Protein 9NWX (pdb70)

Sequence (264 aa):
KWVIDPSELTFVQEIGSGQFGLVHLGYWLNKDKVAIKTIREGAMSEEDFIEEAEVMMKLSHPKLVQLYGVCLEQAPICLVFEFMEHGCCLSDYLRTQRGLFAAETLLGMCLDVCEGMAYLEEEACVIHRDLAARRNCLVGENQVIKVSSDFGMTRFVLDDQYTSSTGTTKFPVVKWASPEVFSFSRYSSKSDVWSSFGVLMWEVFSSEGKIIPYENRSNSEVVEDISTTGFFRLYKPRLASTHVYQIMNHCWRERPEDRPAFSRLLRQLAEIAES

Structure (mmCIF, N/CA/C/O backbone):
data_9NWX
#
_entry.id   9NWX
#
_cell.length_a   40.23
_cell.length_b   68.67
_cell.length_c   49.51
_cell.angle_alpha   90
_cell.angle_beta   106.94
_cell.angle_gamma   90
#
_symmetry.space_group_name_H-M   'P 1 21 1'
#
loop_
_entity.id
_entity.type
_entity.pdbx_description
1 polymer 'Tyrosine-protein kinase ITK/TSK'
2 non-polymer (2S)-N-methyl-N-{6-methyl-2-[(4aS,5aR)-5a-methyl-1,4,4a,5,5a,6-hexahydrocyclopropa[f]indazol-3-yl]-1H-1,3-benzimidazol-5-yl}-2-(morpholin-4-yl)propanamide
3 water water
#
loop_
_atom_site.group_PDB
_atom_site.id
_atom_site.type_symbol
_atom_site.label_atom_id
_atom_site.label_alt_id
_atom_site.label_comp_id
_atom_site.label_asym_id
_atom_site.label_entity_id
_atom_site.label_seq_id
_atom_site.pdbx_PDB_ins_code
_atom_site.Cartn_x
_atom_site.Cartn_y
_atom_site.Cartn_z
_atom_site.occupancy
_atom_site.B_iso_or_equiv
_atom_site.auth_seq_id
_atom_site.auth_comp_id
_atom_site.auth_asym_id
_atom_site.auth_atom_id
_atom_site.pdbx_PDB_model_num
ATOM 1 N N . LYS A 1 4 ? -16.807 11.096 22.807 1 39.75 355 LYS A N 1
ATOM 2 C CA . LYS A 1 4 ? -16.185 12.248 22.152 1 36.88 355 LYS A CA 1
ATOM 3 C C . LYS A 1 4 ? -14.689 11.97 21.852 1 35.4 355 LYS A C 1
ATOM 4 O O . LYS A 1 4 ? -14.168 10.889 22.153 1 37.97 355 LYS A O 1
ATOM 10 N N . TRP A 1 5 ? -14.036 12.9 21.183 1 30.59 356 TRP A N 1
ATOM 11 C CA . TRP A 1 5 ? -12.633 12.802 20.822 1 27.49 356 TRP A CA 1
ATOM 12 C C . TRP A 1 5 ? -11.767 13.904 21.47 1 25.22 356 TRP A C 1
ATOM 13 O O . TRP A 1 5 ? -10.554 13.829 21.369 1 23.9 356 TRP A O 1
ATOM 24 N N . VAL A 1 6 ? -12.379 14.945 22.078 1 22.26 357 VAL A N 1
ATOM 25 C CA . VAL A 1 6 ? -11.636 15.985 22.763 1 20.43 357 VAL A CA 1
ATOM 26 C C . VAL A 1 6 ? -11.449 15.536 24.214 1 19.55 357 VAL A C 1
ATOM 27 O O . VAL A 1 6 ? -12.435 15.181 24.902 1 20.41 357 VAL A O 1
ATOM 31 N N . ILE A 1 7 ? -10.203 15.54 24.681 1 17.45 358 ILE A N 1
ATOM 32 C CA . ILE A 1 7 ? -9.871 15.167 26.056 1 16.87 358 ILE A CA 1
ATOM 33 C C . ILE A 1 7 ? -9.519 16.439 26.809 1 17.18 358 ILE A C 1
ATOM 34 O O . ILE A 1 7 ? -8.664 17.184 26.332 1 17.02 358 ILE A O 1
ATOM 39 N N . ASP A 1 8 ? -10.213 16.722 27.939 1 17.52 359 ASP A N 1
ATOM 40 C CA . ASP A 1 8 ? -9.881 17.95 28.688 1 19.22 359 ASP A CA 1
ATOM 41 C C . ASP A 1 8 ? -8.547 17.766 29.408 1 19.03 359 ASP A C 1
ATOM 42 O O . ASP A 1 8 ? -8.198 16.642 29.802 1 19.74 359 ASP A O 1
ATOM 47 N N . PRO A 1 9 ? -7.811 18.855 29.676 1 19.21 360 PRO A N 1
ATOM 48 C CA . PRO A 1 9 ? -6.514 18.722 30.368 1 19.8 360 PRO A CA 1
ATOM 49 C C . PRO A 1 9 ? -6.667 18.076 31.74 1 19.76 360 PRO A C 1
ATOM 50 O O . PRO A 1 9 ? -5.788 17.308 32.153 1 21.1 360 PRO A O 1
ATOM 54 N N . SER A 1 10 ? -7.826 18.293 32.404 1 20.56 361 SER A N 1
ATOM 55 C CA . SER A 1 10 ? -8.052 17.713 33.735 1 20.12 361 SER A CA 1
ATOM 56 C C . SER A 1 10 ? -8.242 16.203 33.691 1 19.36 361 SER A C 1
ATOM 57 O O . SER A 1 10 ? -8.205 15.565 34.73 1 19.67 361 SER A O 1
ATOM 60 N N . GLU A 1 11 ? -8.451 15.624 32.504 1 18.33 362 GLU A N 1
ATOM 61 C CA . GLU A 1 11 ? -8.625 14.187 32.372 1 17.92 362 GLU A CA 1
ATOM 62 C C . GLU A 1 11 ? -7.309 13.425 32.167 1 16.82 362 GLU A C 1
ATOM 63 O O . GLU A 1 11 ? -7.375 12.207 31.986 1 16.12 362 GLU A O 1
ATOM 69 N N . LEU A 1 12 ? -6.141 14.109 32.236 1 15.68 363 LEU A N 1
ATOM 70 C CA . LEU A 1 12 ? -4.842 13.447 32.014 1 15.59 363 LEU A CA 1
ATOM 71 C C . LEU A 1 12 ? -3.885 13.719 33.141 1 15.43 363 LEU A C 1
ATOM 72 O O . LEU A 1 12 ? -3.855 14.847 33.643 1 15.95 363 LEU A O 1
ATOM 77 N N . THR A 1 13 ? -2.992 12.763 33.408 1 15.96 364 THR A N 1
ATOM 78 C CA . THR A 1 13 ? -1.867 12.974 34.288 1 16.9 364 THR A CA 1
ATOM 79 C C . THR A 1 13 ? -0.598 12.554 33.551 1 17.06 364 THR A C 1
ATOM 80 O O . THR A 1 13 ? -0.627 11.621 32.734 1 18.57 364 THR A O 1
ATOM 84 N N . PHE A 1 14 ? 0.508 13.174 33.878 1 17.08 365 PHE A N 1
ATOM 85 C CA . PHE A 1 14 ? 1.785 12.862 33.24 1 17.3 365 PHE A CA 1
ATOM 86 C C . PHE A 1 14 ? 2.721 12.245 34.286 1 18.63 365 PHE A C 1
ATOM 87 O O . PHE A 1 14 ? 3.122 12.933 35.248 1 21.37 365 PHE A O 1
ATOM 95 N N . VAL A 1 15 ? 3.051 10.947 34.14 1 17.51 366 VAL A N 1
ATOM 96 C CA . VAL A 1 15 ? 3.842 10.23 35.137 1 18.79 366 VAL A CA 1
ATOM 97 C C . VAL A 1 15 ? 5.322 10.201 34.854 1 20.32 366 VAL A C 1
ATOM 98 O O . VAL A 1 15 ? 6.129 10.496 35.773 1 22.16 366 VAL A O 1
ATOM 102 N N . GLN A 1 16 ? 5.712 9.767 33.651 1 20.02 367 GLN A N 1
ATOM 103 C CA . GLN A 1 16 ? 7.123 9.626 33.357 1 21.96 367 GLN A CA 1
ATOM 104 C C . GLN A 1 16 ? 7.353 9.986 31.909 1 21.46 367 GLN A C 1
ATOM 105 O O . GLN A 1 16 ? 6.534 9.621 31.085 1 19.71 367 GLN A O 1
ATOM 111 N N . GLU A 1 17 ? 8.411 10.727 31.58 1 22.22 368 GLU A N 1
ATOM 112 C CA . GLU A 1 17 ? 8.736 11.009 30.183 1 23.84 368 GLU A CA 1
ATOM 113 C C . GLU A 1 17 ? 9.369 9.724 29.665 1 23.09 368 GLU A C 1
ATOM 114 O O . GLU A 1 17 ? 10.234 9.159 30.325 1 23.8 368 GLU A O 1
ATOM 120 N N . ILE A 1 18 ? 8.897 9.224 28.537 1 22.59 369 ILE A N 1
ATOM 121 C CA . ILE A 1 18 ? 9.434 7.998 27.941 1 23.2 369 ILE A CA 1
ATOM 122 C C . ILE A 1 18 ? 10.069 8.23 26.565 1 25 369 ILE A C 1
ATOM 123 O O . ILE A 1 18 ? 10.817 7.373 26.078 1 27.2 369 ILE A O 1
ATOM 128 N N . GLY A 1 19 ? 9.771 9.364 25.936 1 24.64 370 GLY A N 1
ATOM 129 C CA . GLY A 1 19 ? 10.325 9.666 24.626 1 26.8 370 GLY A CA 1
ATOM 130 C C . GLY A 1 19 ? 10.466 11.142 24.349 1 27.32 370 GLY A C 1
ATOM 131 O O . GLY A 1 19 ? 9.794 11.976 24.963 1 26.81 370 GLY A O 1
ATOM 132 N N . SER A 1 20 ? 11.341 11.468 23.405 1 27.1 371 SER A N 1
ATOM 133 C CA . SER A 1 20 ? 11.55 12.851 23.014 1 30.02 371 SER A CA 1
ATOM 134 C C . SER A 1 20 ? 12.134 12.902 21.596 1 31.18 371 SER A C 1
ATOM 135 O O . SER A 1 20 ? 12.694 11.908 21.116 1 31.07 371 SER A O 1
ATOM 138 N N . GLY A 1 21 ? 12.011 14.064 20.97 1 32.35 372 GLY A N 1
ATOM 139 C CA . GLY A 1 21 ? 12.505 14.338 19.624 1 36.33 372 GLY A CA 1
ATOM 140 C C . GLY A 1 21 ? 12.083 15.712 19.142 1 38.34 372 GLY A C 1
ATOM 141 O O . GLY A 1 21 ? 11.581 16.519 19.935 1 41.19 372 GLY A O 1
ATOM 142 N N . GLN A 1 22 ? 12.236 15.994 17.828 1 39.93 373 GLN A N 1
ATOM 143 C CA . GLN A 1 22 ? 11.834 17.299 17.278 1 39.58 373 GLN A CA 1
ATOM 144 C C . GLN A 1 22 ? 10.312 17.504 17.247 1 38.69 373 GLN A C 1
ATOM 145 O O . GLN A 1 22 ? 9.848 18.631 17.096 1 40.07 373 GLN A O 1
ATOM 151 N N . PHE A 1 23 ? 9.536 16.428 17.35 1 36.69 374 PHE A N 1
ATOM 152 C CA . PHE A 1 23 ? 8.082 16.523 17.375 1 34.42 374 PHE A CA 1
ATOM 153 C C . PHE A 1 23 ? 7.559 17.124 18.693 1 33.18 374 PHE A C 1
ATOM 154 O O . PHE A 1 23 ? 6.447 17.65 18.69 1 33.19 374 PHE A O 1
ATOM 162 N N . GLY A 1 24 ? 8.331 16.959 19.787 1 31.45 375 GLY A N 1
ATOM 163 C CA . GLY A 1 24 ? 7.99 17.259 21.182 1 28.4 375 GLY A CA 1
ATOM 164 C C . GLY A 1 24 ? 8.331 16.125 22.17 1 26.33 375 GLY A C 1
ATOM 165 O O . GLY A 1 24 ? 9.43 15.562 22.111 1 27.24 375 GLY A O 1
ATOM 166 N N . LEU A 1 25 ? 7.395 15.744 23.096 1 22.76 376 LEU A N 1
ATOM 167 C CA . LEU A 1 25 ? 7.698 14.722 24.115 1 20.15 376 LEU A CA 1
ATOM 168 C C . LEU A 1 25 ? 6.658 13.62 24.191 1 18.43 376 LEU A C 1
ATOM 169 O O . LEU A 1 25 ? 5.537 13.803 23.73 1 18.29 376 LEU A O 1
ATOM 174 N N . VAL A 1 26 ? 7.007 12.487 24.772 1 15.8 377 VAL A N 1
ATOM 175 C CA . VAL A 1 26 ? 6.034 11.419 25.01 1 15.05 377 VAL A CA 1
ATOM 176 C C . VAL A 1 26 ? 6.117 11.052 26.487 1 14.43 377 VAL A C 1
ATOM 177 O O . VAL A 1 26 ? 7.213 10.86 27.016 1 14.61 377 VAL A O 1
ATOM 181 N N . HIS A 1 27 ? 4.961 10.967 27.168 1 13.49 378 HIS A N 1
ATOM 182 C CA . HIS A 1 27 ? 4.913 10.571 28.564 1 13.75 378 HIS A CA 1
ATOM 183 C C . HIS A 1 27 ? 4.018 9.39 28.769 1 12.91 378 HIS A C 1
ATOM 184 O O . HIS A 1 27 ? 3.058 9.201 28.033 1 13.15 378 HIS A O 1
ATOM 191 N N . LEU A 1 28 ? 4.328 8.56 29.753 1 13.04 379 LEU A N 1
ATOM 192 C CA . LEU A 1 28 ? 3.399 7.543 30.203 1 12.67 379 LEU A CA 1
ATOM 193 C C . LEU A 1 28 ? 2.51 8.348 31.173 1 13.74 379 LEU A C 1
ATOM 194 O O . LEU A 1 28 ? 3.038 9.124 31.987 1 13.89 379 LEU A O 1
ATOM 199 N N . GLY A 1 29 ? 1.219 8.173 31.088 1 12.78 380 GLY A N 1
ATOM 200 C CA . GLY A 1 29 ? 0.301 8.817 32.015 1 13.36 380 GLY A CA 1
ATOM 201 C C . GLY A 1 29 ? -0.95 8.01 32.206 1 13.27 380 GLY A C 1
ATOM 202 O O . GLY A 1 29 ? -1.036 6.885 31.705 1 12.74 380 GLY A O 1
ATOM 203 N N . TYR A 1 30 ? -1.97 8.62 32.886 1 13.27 381 TYR A N 1
ATOM 204 C CA . TYR A 1 30 ? -3.29 8.015 33.003 1 13.87 381 TYR A CA 1
ATOM 205 C C . TYR A 1 30 ? -4.328 8.931 32.385 1 13.9 381 TYR A C 1
ATOM 206 O O . TYR A 1 30 ? -4.149 10.155 32.36 1 13.58 381 TYR A O 1
ATOM 215 N N . TRP A 1 31 ? -5.412 8.322 31.892 1 14.27 382 TRP A N 1
ATOM 216 C CA . TRP A 1 31 ? -6.511 9.054 31.317 1 14.43 382 TRP A CA 1
ATOM 217 C C . TRP A 1 31 ? -7.759 8.721 32.159 1 14.72 382 TRP A C 1
ATOM 218 O O . TRP A 1 31 ? -8.105 7.564 32.366 1 16.05 382 TRP A O 1
ATOM 229 N N . LEU A 1 32 ? -8.418 9.733 32.659 1 14.87 383 LEU A N 1
ATOM 230 C CA . LEU A 1 32 ? -9.565 9.573 33.565 1 15.8 383 LEU A CA 1
ATOM 231 C C . LEU A 1 32 ? -10.605 8.548 33.104 1 16.63 383 LEU A C 1
ATOM 232 O O . LEU A 1 32 ? -11.078 8.622 31.979 1 17.27 383 LEU A O 1
ATOM 237 N N . ASN A 1 33 ? -10.955 7.626 34.006 1 17.93 384 ASN A N 1
ATOM 238 C CA . ASN A 1 33 ? -11.922 6.538 33.854 1 21.32 384 ASN A CA 1
ATOM 239 C C . ASN A 1 33 ? -11.602 5.612 32.715 1 22.21 384 ASN A C 1
ATOM 240 O O . ASN A 1 33 ? -12.515 4.948 32.218 1 24.37 384 ASN A O 1
ATOM 245 N N . LYS A 1 34 ? -10.329 5.594 32.248 1 25.2 385 LYS A N 1
ATOM 246 C CA . LYS A 1 34 ? -9.944 4.892 31.022 1 26.96 385 LYS A CA 1
ATOM 247 C C . LYS A 1 34 ? -8.474 4.431 30.983 1 28.52 385 LYS A C 1
ATOM 248 O O . LYS A 1 34 ? -7.89 4.374 29.908 1 35.9 385 LYS A O 1
ATOM 254 N N . ASP A 1 35 ? -7.851 4.226 32.124 1 30.01 386 ASP A N 1
ATOM 255 C CA . ASP A 1 35 ? -6.531 3.589 32.311 1 27.87 386 ASP A CA 1
ATOM 256 C C . ASP A 1 35 ? -5.241 4.277 31.666 1 24.92 386 ASP A C 1
ATOM 257 O O . ASP A 1 35 ? -5.207 5.471 31.364 1 22.73 386 ASP A O 1
ATOM 262 N N . LYS A 1 36 ? -4.137 3.524 31.62 1 20.95 387 LYS A N 1
ATOM 263 C CA . LYS A 1 36 ? -2.813 3.946 31.158 1 18.6 387 LYS A CA 1
ATOM 264 C C . LYS A 1 36 ? -2.753 4.385 29.707 1 16.18 387 LYS A C 1
ATOM 265 O O . LYS A 1 36 ? -3.291 3.716 28.848 1 15.53 387 LYS A O 1
ATOM 271 N N . VAL A 1 37 ? -1.992 5.421 29.427 1 13.62 388 VAL A N 1
ATOM 272 C CA . VAL A 1 37 ? -1.891 5.947 28.058 1 13.16 388 VAL A CA 1
ATOM 273 C C . VAL A 1 37 ? -0.492 6.452 27.8 1 12.13 388 VAL A C 1
ATOM 274 O O . VAL A 1 37 ? 0.272 6.728 28.747 1 12.04 388 VAL A O 1
ATOM 278 N N . ALA A 1 38 ? -0.132 6.616 26.515 1 12.04 389 ALA A N 1
ATOM 279 C CA . ALA A 1 38 ? 1.062 7.372 26.117 1 12.16 389 ALA A CA 1
ATOM 280 C C . ALA A 1 38 ? 0.52 8.725 25.604 1 12.21 389 ALA A C 1
ATOM 281 O O . ALA A 1 38 ? -0.4 8.759 24.8 1 12.87 389 ALA A O 1
ATOM 283 N N . ILE A 1 39 ? 1.076 9.825 26.094 1 11.79 390 ILE A N 1
ATOM 284 C CA . ILE A 1 39 ? 0.609 11.157 25.704 1 11.97 390 ILE A CA 1
ATOM 285 C C . ILE A 1 39 ? 1.731 11.83 24.935 1 12.11 390 ILE A C 1
ATOM 286 O O . ILE A 1 39 ? 2.817 11.981 25.474 1 12.37 390 ILE A O 1
ATOM 291 N N . LYS A 1 40 ? 1.464 12.248 23.71 1 12.92 391 LYS A N 1
ATOM 292 C CA . LYS A 1 40 ? 2.509 12.876 22.894 1 13.47 391 LYS A CA 1
ATOM 293 C C . LYS A 1 40 ? 2.223 14.371 22.866 1 13.53 391 LYS A C 1
ATOM 294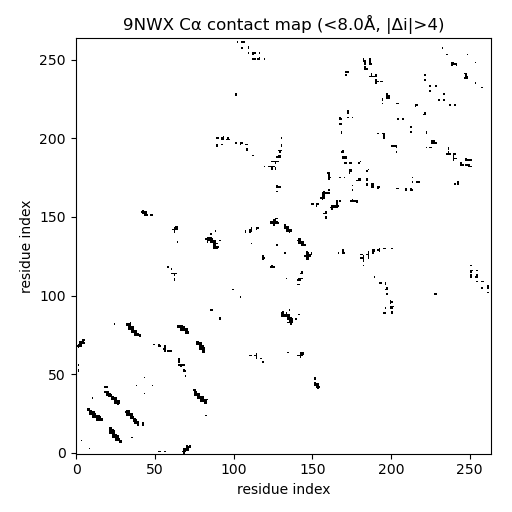 O O . LYS A 1 40 ? 1.178 14.772 22.38 1 13.98 391 LYS A O 1
ATOM 300 N N . THR A 1 41 ? 3.092 15.185 23.444 1 13.76 392 THR A N 1
ATOM 301 C CA . THR A 1 41 ? 2.93 16.648 23.42 1 14.66 392 THR A CA 1
ATOM 302 C C . THR A 1 41 ? 3.626 17.19 22.208 1 15.63 392 THR A C 1
ATOM 303 O O . THR A 1 41 ? 4.786 16.857 22.004 1 15.96 392 THR A O 1
ATOM 307 N N . ILE A 1 42 ? 2.894 17.962 21.36 1 17.47 393 ILE A N 1
ATOM 308 C CA . ILE A 1 42 ? 3.392 18.413 20.074 1 18.5 393 ILE A CA 1
ATOM 309 C C . ILE A 1 42 ? 3.961 19.814 20.17 1 18.1 393 ILE A C 1
ATOM 310 O O . ILE A 1 42 ? 3.267 20.698 20.61 1 17.63 393 ILE A O 1
ATOM 315 N N . ARG A 1 43 ? 5.18 20.008 19.755 1 18.77 394 ARG A N 1
ATOM 316 C CA . ARG A 1 43 ? 5.846 21.302 19.779 1 21 394 ARG A CA 1
ATOM 317 C C . ARG A 1 43 ? 5.2 22.251 18.777 1 21.32 394 ARG A C 1
ATOM 318 O O . ARG A 1 43 ? 4.903 21.824 17.677 1 18.68 394 ARG A O 1
ATOM 326 N N . GLU A 1 44 ? 5.058 23.55 19.129 1 24.24 395 GLU A N 1
ATOM 327 C CA . GLU A 1 44 ? 4.553 24.606 18.264 1 25.49 395 GLU A CA 1
ATOM 328 C C . GLU A 1 44 ? 5.319 24.63 16.962 1 24.71 395 GLU A C 1
ATOM 329 O O . GLU A 1 44 ? 6.555 24.557 16.97 1 26.19 395 GLU A O 1
ATOM 335 N N . GLY A 1 45 ? 4.596 24.638 15.858 1 23.53 396 GLY A N 1
ATOM 336 C CA . GLY A 1 45 ? 5.245 24.716 14.551 1 22.59 396 GLY A CA 1
ATOM 337 C C . GLY A 1 45 ? 5.635 23.394 13.94 1 21.36 396 GLY A C 1
ATOM 338 O O . GLY A 1 45 ? 6.036 23.362 12.764 1 21.9 396 GLY A O 1
ATOM 339 N N . ALA A 1 46 ? 5.503 22.28 14.699 1 19.09 397 ALA A N 1
ATOM 340 C CA . ALA A 1 46 ? 5.879 20.981 14.133 1 18.67 397 ALA A CA 1
ATOM 341 C C . ALA A 1 46 ? 4.823 20.432 13.185 1 18.7 397 ALA A C 1
ATOM 342 O O . ALA A 1 46 ? 5.177 19.757 12.219 1 17.86 397 ALA A O 1
ATOM 344 N N . MET A 1 47 ? 3.538 20.702 13.495 1 18.18 398 MET A N 1
ATOM 345 C CA . MET A 1 47 ? 2.411 20.085 12.819 1 18.63 398 MET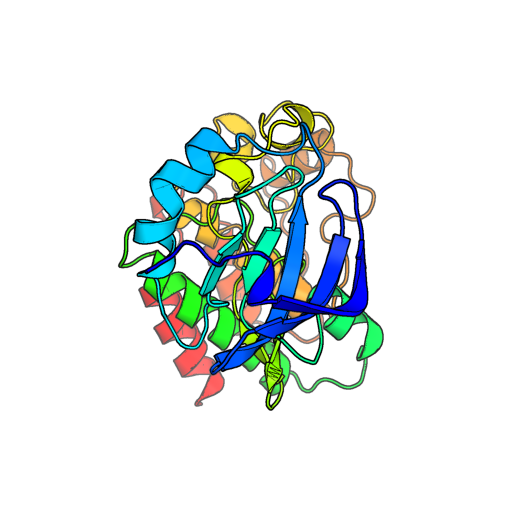 A CA 1
ATOM 346 C C . MET A 1 47 ? 1.357 21.086 12.386 1 17.14 398 MET A C 1
ATOM 347 O O . MET A 1 47 ? 1.185 22.106 13.035 1 15.4 398 MET A O 1
ATOM 352 N N . SER A 1 48 ? 0.636 20.784 11.299 1 15.9 399 SER A N 1
ATOM 353 C CA . SER A 1 48 ? -0.513 21.599 10.905 1 16.42 399 SER A CA 1
ATOM 354 C C . SER A 1 48 ? -1.64 21.131 11.849 1 15.82 399 SER A C 1
ATOM 355 O O . SER A 1 48 ? -2.331 20.129 11.594 1 15.63 399 SER A O 1
ATOM 358 N N . GLU A 1 49 ? -1.784 21.812 12.963 1 16.18 400 GLU A N 1
ATOM 359 C CA . GLU A 1 49 ? -2.739 21.369 14.003 1 16.52 400 GLU A CA 1
ATOM 360 C C . GLU A 1 49 ? -4.168 21.442 13.565 1 16.26 400 GLU A C 1
ATOM 361 O O . GLU A 1 49 ? -4.909 20.492 13.825 1 16.07 400 GLU A O 1
ATOM 367 N N . GLU A 1 50 ? -4.579 22.516 12.856 1 16.19 401 GLU A N 1
ATOM 368 C CA . GLU A 1 50 ? -5.978 22.549 12.412 1 16.7 401 GLU A CA 1
ATOM 369 C C . GLU A 1 50 ? -6.319 21.412 11.453 1 15.74 401 GLU A C 1
ATOM 370 O O . GLU A 1 50 ? -7.412 20.866 11.546 1 15.64 401 GLU A O 1
ATOM 376 N N . ASP A 1 51 ? -5.383 21.034 10.551 1 14.8 402 ASP A N 1
ATOM 377 C CA . ASP A 1 51 ? -5.645 19.92 9.638 1 15.28 402 ASP A CA 1
ATOM 378 C C . ASP A 1 51 ? -5.778 18.634 10.429 1 14.87 402 ASP A C 1
ATOM 379 O O . ASP A 1 51 ? -6.633 17.826 10.139 1 15.66 402 ASP A O 1
ATOM 384 N N . PHE A 1 52 ? -4.921 18.44 11.407 1 14.73 403 PHE A N 1
ATOM 385 C CA . PHE A 1 52 ? -4.972 17.212 12.202 1 15.12 403 PHE A CA 1
ATOM 386 C C . PHE A 1 52 ? -6.296 17.169 12.996 1 15.16 403 PHE A C 1
ATOM 387 O O . PHE A 1 52 ? -6.972 16.132 13.017 1 15.67 403 PHE A O 1
ATOM 395 N N . ILE A 1 53 ? -6.635 18.263 13.685 1 15.29 404 ILE A N 1
ATOM 396 C CA . ILE A 1 53 ? -7.856 18.274 14.518 1 16.24 404 ILE A CA 1
ATOM 397 C C . ILE A 1 53 ? -9.111 18.026 13.676 1 17.76 404 ILE A C 1
ATOM 398 O O . ILE A 1 53 ? -10.047 17.359 14.133 1 19.55 404 ILE A O 1
ATOM 403 N N . GLU A 1 54 ? -9.106 18.506 12.413 1 18.78 405 GLU A N 1
ATOM 404 C CA . GLU A 1 54 ? -10.214 18.305 11.475 1 20.19 405 GLU A CA 1
ATOM 405 C C . GLU A 1 54 ? -10.431 16.819 11.151 1 20.42 405 GLU A C 1
ATOM 406 O O . GLU A 1 54 ? -11.56 16.391 10.882 1 22.39 405 GLU A O 1
ATOM 412 N N . GLU A 1 55 ? -9.357 16.039 11.142 1 19.71 406 GLU A N 1
ATOM 413 C CA . GLU A 1 55 ? -9.422 14.627 10.808 1 20.41 406 GLU A CA 1
ATOM 414 C C . GLU A 1 55 ? -9.354 13.682 11.985 1 19.95 406 GLU A C 1
ATOM 415 O O . GLU A 1 55 ? -9.478 12.479 11.771 1 20.74 406 GLU A O 1
ATOM 421 N N . ALA A 1 56 ? -9.073 14.183 13.183 1 19.34 407 ALA A N 1
ATOM 422 C CA . ALA A 1 56 ? -8.876 13.297 14.338 1 19.23 407 ALA A CA 1
ATOM 423 C C . ALA A 1 56 ? -10.029 12.341 14.612 1 20.26 407 ALA A C 1
ATOM 424 O O . ALA A 1 56 ? -9.778 11.167 14.845 1 19.23 407 ALA A O 1
ATOM 426 N N . GLU A 1 57 ? -11.276 12.82 14.56 1 21.62 408 GLU A N 1
ATOM 427 C CA . GLU A 1 57 ? -12.418 11.959 14.874 1 23.19 408 GLU A CA 1
ATOM 428 C C . GLU A 1 57 ? -12.549 10.826 13.881 1 23.75 408 GLU A C 1
ATOM 429 O O . GLU A 1 57 ? -12.801 9.672 14.277 1 24.03 408 GLU A O 1
ATOM 435 N N . VAL A 1 58 ? -12.355 11.135 12.593 1 23.68 409 VAL A N 1
ATOM 436 C CA . VAL A 1 58 ? -12.439 10.079 11.59 1 24.9 409 VAL A CA 1
ATOM 437 C C . VAL A 1 58 ? -11.24 9.111 11.752 1 24.71 409 VAL A C 1
ATOM 438 O O . VAL A 1 58 ? -11.416 7.889 11.711 1 25.05 409 VAL A O 1
ATOM 442 N N . MET A 1 59 ? -10.046 9.649 12.055 1 24.19 410 MET A N 1
ATOM 443 C CA . MET A 1 59 ? -8.844 8.835 12.279 1 24.35 410 MET A CA 1
ATOM 444 C C . MET A 1 59 ? -9.049 7.83 13.443 1 23.49 410 MET A C 1
ATOM 445 O O . MET A 1 59 ? -8.645 6.675 13.335 1 23.86 410 MET A O 1
ATOM 450 N N . MET A 1 60 ? -9.672 8.27 14.551 1 21.55 411 MET A N 1
ATOM 451 C CA . MET A 1 60 ? -9.934 7.431 15.729 1 21.69 411 MET A CA 1
ATOM 452 C C . MET A 1 60 ? -10.854 6.276 15.458 1 20.98 411 MET A C 1
ATOM 453 O O . MET A 1 60 ? -10.761 5.256 16.161 1 20.88 411 MET A O 1
ATOM 458 N N . LYS A 1 61 ? -11.693 6.384 14.416 1 20.86 412 LYS A N 1
ATOM 459 C CA . LYS A 1 61 ? -12.555 5.254 14.064 1 22.68 412 LYS A CA 1
ATOM 460 C C . LYS A 1 61 ? -11.777 4.144 13.349 1 23.96 412 LYS A C 1
ATOM 461 O O . LYS A 1 61 ? -12.323 3.058 13.171 1 23.93 412 LYS A O 1
ATOM 467 N N . LEU A 1 62 ? -10.501 4.387 12.942 1 24.17 413 LEU A N 1
ATOM 468 C CA . LEU A 1 62 ? -9.651 3.336 12.378 1 25.23 413 LEU A CA 1
ATOM 469 C C . LEU A 1 62 ? -9.192 2.637 13.611 1 25.85 413 LEU A C 1
ATOM 470 O O . LEU A 1 62 ? -8.49 3.226 14.458 1 28.48 413 LEU A O 1
ATOM 475 N N . SER A 1 63 ? -9.754 1.471 13.816 1 23.84 414 SER A N 1
ATOM 476 C CA . SER A 1 63 ? -9.495 0.726 15.007 1 23.12 414 SER A CA 1
ATOM 477 C C . SER A 1 63 ? -9.271 -0.713 14.62 1 21.71 414 SER A C 1
ATOM 478 O O . SER A 1 63 ? -10.09 -1.296 13.906 1 22.6 414 SER A O 1
ATOM 481 N N . HIS A 1 64 ? -8.162 -1.277 15.062 1 19.99 415 HIS A N 1
ATOM 482 C CA . HIS A 1 64 ? -7.798 -2.65 14.757 1 18.7 415 HIS A CA 1
ATOM 483 C C . HIS A 1 64 ? -6.813 -3.147 15.808 1 18.31 415 HIS A C 1
ATOM 484 O O . HIS A 1 64 ? -6.003 -2.35 16.319 1 18.57 415 HIS A O 1
ATOM 491 N N . PRO A 1 65 ? -6.793 -4.453 16.168 1 18.14 416 PRO A N 1
ATOM 492 C CA . PRO A 1 65 ? -5.839 -4.901 17.196 1 17.65 416 PRO A CA 1
ATOM 493 C C . PRO A 1 65 ? -4.375 -4.707 16.842 1 16.36 416 PRO A C 1
ATOM 494 O O . PRO A 1 65 ? -3.52 -4.711 17.753 1 17.45 416 PRO A O 1
ATOM 498 N N . LYS A 1 66 ? -4.046 -4.565 15.547 1 15.19 417 LYS A N 1
ATOM 499 C CA . LYS A 1 66 ? -2.645 -4.383 15.146 1 14.14 417 LYS A CA 1
ATOM 500 C C . LYS A 1 66 ? -2.317 -2.936 14.753 1 13.31 417 LYS A C 1
ATOM 501 O O . LYS A 1 66 ? -1.275 -2.725 14.136 1 12.22 417 LYS A O 1
ATOM 507 N N . LEU A 1 67 ? -3.192 -1.975 15.083 1 12.62 418 LEU A N 1
ATOM 508 C CA . LEU A 1 67 ? -2.94 -0.537 14.877 1 12.89 418 LEU A CA 1
ATOM 509 C C . LEU A 1 67 ? -2.914 0.12 16.28 1 12.75 418 LEU A C 1
ATOM 510 O O . LEU A 1 67 ? -3.831 -0.137 17.103 1 13.4 418 LEU A O 1
ATOM 515 N N . VAL A 1 68 ? -1.966 1.014 16.54 1 12.36 419 VAL A N 1
ATOM 516 C CA . VAL A 1 68 ? -1.979 1.759 17.823 1 12.32 419 VAL A CA 1
ATOM 517 C C . VAL A 1 68 ? -3.203 2.676 17.857 1 12.48 419 VAL A C 1
ATOM 518 O O . VAL A 1 68 ? -3.421 3.423 16.907 1 13.25 419 VAL A O 1
ATOM 522 N N . GLN A 1 69 ? -4.044 2.573 18.902 1 12.35 420 GLN A N 1
ATOM 523 C CA . GLN A 1 69 ? -5.254 3.365 18.956 1 13.03 420 GLN A CA 1
ATOM 524 C C . GLN A 1 69 ? -4.963 4.813 19.365 1 12.7 420 GLN A C 1
ATOM 525 O O . GLN A 1 69 ? -4.281 5.044 20.382 1 12.69 420 GLN A O 1
ATOM 531 N N . LEU A 1 70 ? -5.57 5.767 18.639 1 13.38 421 LEU A N 1
ATOM 532 C CA . LEU A 1 70 ? -5.548 7.173 19.033 1 13.07 421 LEU A CA 1
ATOM 533 C C . LEU A 1 70 ? -6.861 7.316 19.861 1 13.53 421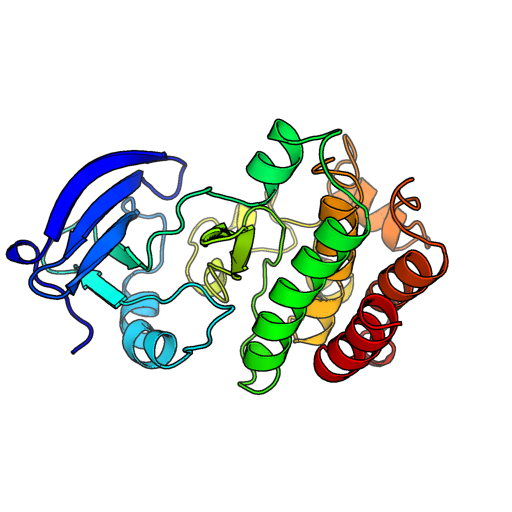 LEU A C 1
ATOM 534 O O . LEU A 1 70 ? -7.931 6.962 19.378 1 13.6 421 LEU A O 1
ATOM 539 N N . TYR A 1 71 ? -6.741 7.732 21.128 1 13.71 422 TYR A N 1
ATOM 540 C CA . TYR A 1 71 ? -7.898 7.872 22.032 1 13.28 422 TYR A CA 1
ATOM 541 C C . TYR A 1 71 ? -8.551 9.253 22.016 1 13.8 422 TYR A C 1
ATOM 542 O O . TYR A 1 71 ? -9.718 9.407 22.449 1 14.82 422 TYR A O 1
ATOM 551 N N . GLY A 1 72 ? -7.767 10.266 21.704 1 13.7 423 GLY A N 1
ATOM 552 C CA . GLY A 1 72 ? -8.301 11.615 21.706 1 13.64 423 GLY A CA 1
ATOM 553 C C . GLY A 1 72 ? -7.243 12.681 21.65 1 13.65 423 GLY A C 1
ATOM 554 O O . GLY A 1 72 ? -6.058 12.384 21.538 1 12.87 423 GLY A O 1
ATOM 555 N N . VAL A 1 73 ? -7.669 13.951 21.687 1 13.61 424 VAL A N 1
ATOM 556 C CA . VAL A 1 73 ? -6.755 15.067 21.512 1 15.01 424 VAL A CA 1
ATOM 557 C C . VAL A 1 73 ? -7.034 16.096 22.588 1 15.36 424 VAL A C 1
ATOM 558 O O . VAL A 1 73 ? -8.189 16.424 22.814 1 15.66 424 VAL A O 1
ATOM 562 N N . CYS A 1 74 ? -5.989 16.572 23.279 1 17 425 CYS A N 1
ATOM 563 C CA . CYS A 1 74 ? -6.158 17.573 24.317 1 19.19 425 CYS A CA 1
ATOM 564 C C . CYS A 1 74 ? -5.748 18.87 23.636 1 21.26 425 CYS A C 1
ATOM 565 O O . CYS A 1 74 ? -4.571 19.046 23.327 1 21.2 425 CYS A O 1
ATOM 568 N N . LEU A 1 75 ? -6.734 19.741 23.33 1 23.38 426 LEU A N 1
ATOM 569 C CA . LEU A 1 75 ? -6.485 20.946 22.535 1 25.68 426 LEU A CA 1
ATOM 570 C C . LEU A 1 75 ? -6.904 22.29 23.196 1 27.32 426 LEU A C 1
ATOM 571 O O . LEU A 1 75 ? -6.88 23.338 22.521 1 28.5 426 LEU A O 1
ATOM 576 N N . GLU A 1 76 ? -7.266 22.271 24.489 1 28.79 427 GLU A N 1
ATOM 577 C CA . GLU A 1 76 ? -7.671 23.496 25.203 1 30.13 427 GLU A CA 1
ATOM 578 C C . GLU A 1 76 ? -6.621 24.616 25.121 1 30.14 427 GLU A C 1
ATOM 579 O O . GLU A 1 76 ? -6.975 25.769 24.863 1 31.95 427 GLU A O 1
ATOM 585 N N . GLN A 1 77 ? -5.366 24.304 25.414 1 30.31 428 GLN A N 1
ATOM 586 C CA . GLN A 1 77 ? -4.29 25.285 25.366 1 30.75 428 GLN A CA 1
ATOM 587 C C . GLN A 1 77 ? -3.07 24.699 24.626 1 30.29 428 GLN A C 1
ATOM 588 O O . GLN A 1 77 ? -2.978 23.488 24.434 1 31.78 428 GLN A O 1
ATOM 590 N N . ALA A 1 78 ? -2.165 25.557 24.187 1 27.82 429 ALA A N 1
ATOM 591 C CA . ALA A 1 78 ? -0.958 25.12 23.507 1 25.94 429 ALA A CA 1
ATOM 592 C C . ALA A 1 78 ? 0.078 24.764 24.567 1 25.43 429 ALA A C 1
ATOM 593 O O . ALA A 1 78 ? 0.158 25.447 25.591 1 27.02 429 ALA A O 1
ATOM 595 N N . PRO A 1 79 ? 0.896 23.719 24.363 1 23.39 430 PRO A N 1
ATOM 596 C CA . PRO A 1 79 ? 0.927 22.811 23.203 1 21.45 430 PRO A CA 1
ATOM 597 C C . PRO A 1 79 ? -0.162 21.746 23.237 1 21.42 430 PRO A C 1
ATOM 598 O O . PRO A 1 79 ? -0.554 21.327 24.336 1 22.31 430 PRO A O 1
ATOM 602 N N . ILE A 1 80 ? -0.649 21.3 22.066 1 20.25 431 ILE A N 1
ATOM 603 C CA . ILE A 1 80 ? -1.684 20.244 22.087 1 18.83 431 ILE A CA 1
ATOM 604 C C . ILE A 1 80 ? -1.052 18.897 22.449 1 17.87 431 ILE A C 1
ATOM 605 O O . ILE A 1 80 ? 0.15 18.709 22.257 1 16.93 431 ILE A O 1
ATOM 610 N N . CYS A 1 81 ? -1.871 17.951 22.909 1 16.96 432 CYS A N 1
ATOM 611 C CA . CYS A 1 81 ? -1.387 16.584 23.191 1 16.94 432 CYS A CA 1
ATOM 612 C C . CYS A 1 81 ? -2.247 15.613 22.429 1 15.98 432 CYS A C 1
ATOM 613 O O . CYS A 1 81 ? -3.44 15.803 22.355 1 16.73 432 CYS A O 1
ATOM 616 N N . LEU A 1 82 ? -1.681 14.503 22.024 1 13.95 433 LEU A N 1
ATOM 617 C CA . LEU A 1 82 ? -2.424 13.421 21.387 1 13.48 433 LEU A CA 1
ATOM 618 C C . LEU A 1 82 ? -2.351 12.254 22.38 1 12.69 433 LEU A C 1
ATOM 619 O O . LEU A 1 82 ? -1.295 12.012 22.987 1 13.05 433 LEU A O 1
ATOM 624 N N . VAL A 1 83 ? -3.468 11.551 22.622 1 11.69 434 VAL A N 1
ATOM 625 C CA . VAL A 1 83 ? -3.471 10.502 23.664 1 12.16 434 VAL A CA 1
ATOM 626 C C . VAL A 1 83 ? -3.652 9.153 22.991 1 12.05 434 VAL A C 1
ATOM 627 O O . VAL A 1 83 ? -4.57 9.006 22.195 1 12.41 434 VAL A O 1
ATOM 631 N N . PHE A 1 84 ? -2.734 8.232 23.218 1 12.67 435 PHE A N 1
ATOM 632 C CA . PHE A 1 84 ? -2.683 6.955 22.535 1 12.44 435 PHE A CA 1
ATOM 633 C C . PHE A 1 84 ? -2.647 5.788 23.5 1 12.79 435 PHE A C 1
ATOM 634 O O . PHE A 1 84 ? -2.223 5.901 24.646 1 12.86 435 PHE A O 1
ATOM 642 N N . GLU A 1 85 ? -2.868 4.628 22.948 1 13.33 436 GLU A N 1
ATOM 643 C CA . GLU A 1 85 ? -2.677 3.348 23.567 1 14.39 436 GLU A CA 1
ATOM 644 C C . GLU A 1 85 ? -1.19 3.227 23.983 1 14.13 436 GLU A C 1
ATOM 645 O O . GLU A 1 85 ? -0.301 3.575 23.194 1 14.58 436 GLU A O 1
ATOM 651 N N . PHE A 1 86 ? -0.936 2.77 25.207 1 14.14 437 PHE A N 1
ATOM 652 C CA . PHE A 1 86 ? 0.41 2.626 25.736 1 14.42 437 PHE A CA 1
ATOM 653 C C . PHE A 1 86 ? 0.941 1.26 25.33 1 14.29 437 PHE A C 1
ATOM 654 O O . PHE A 1 86 ? 0.279 0.252 25.555 1 14.53 437 PHE A O 1
ATOM 662 N N . MET A 1 87 ? 2.131 1.252 24.742 1 14.75 438 MET A N 1
ATOM 663 C CA . MET A 1 87 ? 2.823 0.037 24.263 1 15.33 438 MET A CA 1
ATOM 664 C C . MET A 1 87 ? 4.043 -0.141 25.153 1 15.65 438 MET A C 1
ATOM 665 O O . MET A 1 87 ? 5.011 0.623 25.079 1 15.51 438 MET A O 1
ATOM 670 N N . GLU A 1 88 ? 4.03 -1.204 25.921 1 15.94 439 GLU A N 1
ATOM 671 C CA . GLU A 1 88 ? 4.995 -1.345 26.991 1 17.5 439 GLU A CA 1
ATOM 672 C C . GLU A 1 88 ? 6.449 -1.477 26.545 1 16.72 439 GLU A C 1
ATOM 673 O O . GLU A 1 88 ? 7.334 -1.082 27.31 1 17.46 439 GLU A O 1
ATOM 679 N N . HIS A 1 89 ? 6.725 -2.028 25.345 1 15.72 440 HIS A N 1
ATOM 680 C CA . HIS A 1 89 ? 8.134 -2.24 24.954 1 15.82 440 HIS A CA 1
ATOM 681 C C . HIS A 1 89 ? 8.715 -1.213 23.996 1 15.11 440 HIS A C 1
ATOM 682 O O . HIS A 1 89 ? 9.841 -1.386 23.53 1 15.67 440 HIS A O 1
ATOM 689 N N . GLY A 1 90 ? 7.947 -0.182 23.642 1 14.07 441 GLY A N 1
ATOM 690 C CA . GLY A 1 90 ? 8.498 0.896 22.828 1 14.21 441 GLY A CA 1
ATOM 691 C C . GLY A 1 90 ? 8.614 0.56 21.355 1 13.9 441 GLY A C 1
ATOM 692 O O . GLY A 1 90 ? 7.983 -0.381 20.878 1 14.08 441 GLY A O 1
ATOM 693 N N A CYS A 1 91 ? 9.413 1.352 20.596 0.5 13.64 442 CYS A N 1
ATOM 694 N N B CYS A 1 91 ? 9.491 1.26 20.698 0.5 14.27 442 CYS A N 1
ATOM 695 C CA A CYS A 1 91 ? 9.473 1.178 19.135 0.5 13.53 442 CYS A CA 1
ATOM 696 C CA B CYS A 1 91 ? 9.73 1.263 19.282 0.5 14.9 442 CYS A CA 1
ATOM 697 C C A CYS A 1 91 ? 10.211 -0.075 18.778 0.5 13.39 442 CYS A C 1
ATOM 698 C C B CYS A 1 91 ? 10.328 -0.067 18.788 0.5 14.23 442 CYS A C 1
ATOM 699 O O A CYS A 1 91 ? 11.152 -0.504 19.449 0.5 13.19 442 CYS A O 1
ATOM 700 O O B CYS A 1 91 ? 11.308 -0.539 19.365 0.5 13.95 442 CYS A O 1
ATOM 705 N N . LEU A 1 92 ? 9.758 -0.669 17.72 1 13.45 443 LEU A N 1
ATOM 706 C CA . LEU A 1 92 ? 10.271 -1.97 17.231 1 13.54 443 LEU A CA 1
ATOM 707 C C . LEU A 1 92 ? 11.716 -1.891 16.794 1 14 443 LEU A C 1
ATOM 708 O O . LEU A 1 92 ? 12.473 -2.869 16.969 1 14.68 443 LEU A O 1
ATOM 713 N N . SER A 1 93 ? 12.116 -0.756 16.206 1 14.66 444 SER A N 1
ATOM 714 C CA . SER A 1 93 ? 13.511 -0.563 15.777 1 15.56 444 SER A CA 1
ATOM 715 C C . SER A 1 93 ? 14.472 -0.727 16.967 1 15.55 444 SER A C 1
ATOM 716 O O . SER A 1 93 ? 15.425 -1.523 16.895 1 16.65 444 SER A O 1
ATOM 719 N N . ASP A 1 94 ? 14.191 -0.041 18.072 1 16.8 445 ASP A N 1
ATOM 720 C CA . ASP A 1 94 ? 15.052 -0.166 19.26 1 16.61 445 ASP A CA 1
ATOM 721 C C . ASP A 1 94 ? 14.899 -1.546 19.878 1 15.89 445 ASP A C 1
ATOM 722 O O . ASP A 1 94 ? 15.854 -2.067 20.46 1 15.56 445 ASP A O 1
ATOM 727 N N . TYR A 1 95 ? 13.694 -2.109 19.866 1 15.19 446 TYR A N 1
ATOM 728 C CA . TYR A 1 95 ? 13.45 -3.447 20.453 1 15.49 446 TYR A CA 1
ATOM 729 C C . TYR A 1 95 ? 14.288 -4.531 19.742 1 15.14 446 TYR A C 1
ATOM 730 O O . TYR A 1 95 ? 14.951 -5.37 20.38 1 15.33 446 TYR A O 1
ATOM 739 N N . LEU A 1 96 ? 14.328 -4.452 18.419 1 14.85 447 LEU A N 1
ATOM 740 C CA . LEU A 1 96 ? 15.13 -5.377 17.615 1 15.21 447 LEU A CA 1
ATOM 741 C C . LEU A 1 96 ? 16.595 -5.223 17.967 1 15.47 447 LEU A C 1
ATOM 742 O O . LEU A 1 96 ? 17.285 -6.211 18.17 1 16.3 447 LEU A O 1
ATOM 747 N N . ARG A 1 97 ? 17.09 -3.959 18.017 1 16.4 448 ARG A N 1
ATOM 748 C CA . ARG A 1 97 ? 18.518 -3.745 18.306 1 16.84 448 ARG A CA 1
ATOM 749 C C . ARG A 1 97 ? 18.954 -4.226 19.668 1 18.21 448 ARG A C 1
ATOM 750 O O . ARG A 1 97 ? 20.044 -4.802 19.802 1 20.01 448 ARG A O 1
ATOM 758 N N . THR A 1 98 ? 18.115 -3.969 20.679 1 18.23 449 THR A N 1
ATOM 759 C CA . THR A 1 98 ? 18.499 -4.319 22.04 1 19.53 449 THR A CA 1
ATOM 760 C C . THR A 1 98 ? 18.357 -5.826 22.274 1 19.72 449 THR A C 1
ATOM 761 O O . THR A 1 98 ? 19.096 -6.368 23.105 1 20.61 449 THR A O 1
ATOM 765 N N . GLN A 1 99 ? 17.435 -6.51 21.549 1 19.1 450 GLN A N 1
ATOM 766 C CA . GLN A 1 99 ? 17.26 -7.958 21.782 1 20.28 450 GLN A CA 1
ATOM 767 C C . GLN A 1 99 ? 17.97 -8.816 20.719 1 19.38 450 GLN A C 1
ATOM 768 O O . GLN A 1 99 ? 17.73 -10.025 20.652 1 18.53 450 GLN A O 1
ATOM 774 N N . ARG A 1 100 ? 18.852 -8.203 19.9 1 18.84 451 ARG A N 1
ATOM 775 C CA . ARG A 1 100 ? 19.611 -8.87 18.83 1 18.76 451 ARG A CA 1
ATOM 776 C C . ARG A 1 100 ? 20.332 -10.094 19.36 1 18.59 451 ARG A C 1
ATOM 777 O O . ARG A 1 100 ? 20.966 -10.043 20.436 1 20.85 451 ARG A O 1
ATOM 785 N N . GLY A 1 101 ? 20.23 -11.187 18.63 1 17.76 452 GLY A N 1
ATOM 786 C CA . GLY A 1 101 ? 20.812 -12.466 19.037 1 17.75 452 GLY A CA 1
ATOM 787 C C . GLY A 1 101 ? 19.868 -13.331 19.854 1 17.57 452 GLY A C 1
ATOM 788 O O . GLY A 1 101 ? 20.174 -14.509 20.099 1 17.31 452 GLY A O 1
ATOM 789 N N . LEU A 1 102 ? 18.718 -12.785 20.287 1 17.4 453 LEU A N 1
ATOM 790 C CA . LEU A 1 102 ? 17.747 -13.524 21.131 1 18.67 453 LEU A CA 1
ATOM 791 C C . LEU A 1 102 ? 16.443 -13.883 20.41 1 18.11 453 LEU A C 1
ATOM 792 O O . LEU A 1 102 ? 15.465 -14.32 21.041 1 18.73 453 LEU A O 1
ATOM 797 N N . PHE A 1 103 ? 16.405 -13.668 19.092 1 17.12 454 PHE A N 1
ATOM 798 C CA . PHE A 1 103 ? 15.202 -13.931 18.34 1 17.44 454 PHE A CA 1
ATOM 799 C C . PHE A 1 103 ? 15.29 -15.226 17.582 1 17.64 454 PHE A C 1
ATOM 800 O O . PHE A 1 103 ? 16.263 -15.447 16.895 1 17.3 454 PHE A O 1
ATOM 808 N N . ALA A 1 104 ? 14.221 -15.986 17.612 1 18.84 455 ALA A N 1
ATOM 809 C CA . ALA A 1 104 ? 14.006 -17.11 16.711 1 19.53 455 ALA A CA 1
ATOM 810 C C . ALA A 1 104 ? 13.444 -16.501 15.364 1 19.17 455 ALA A C 1
ATOM 811 O O . ALA A 1 104 ? 12.71 -15.481 15.373 1 17.88 455 ALA A O 1
ATOM 813 N N . ALA A 1 105 ? 13.728 -17.149 14.216 1 19.33 456 ALA A N 1
ATOM 814 C CA . ALA A 1 105 ? 13.197 -16.685 12.94 1 19.02 456 ALA A CA 1
ATOM 815 C C . ALA A 1 105 ? 11.664 -16.687 12.954 1 18.82 456 ALA A C 1
ATOM 816 O O . ALA A 1 105 ? 11.065 -15.74 12.431 1 18.14 456 ALA A O 1
ATOM 818 N N . GLU A 1 106 ? 11.036 -17.628 13.672 1 19.25 457 GLU A N 1
ATOM 819 C CA . GLU A 1 106 ? 9.565 -17.662 13.766 1 19.84 457 GLU A CA 1
ATOM 820 C C . GLU A 1 106 ? 9.021 -16.406 14.475 1 17.63 457 GLU A C 1
ATOM 821 O O . GLU A 1 106 ? 7.949 -15.917 14.123 1 16.62 457 GLU A O 1
ATOM 827 N N . THR A 1 107 ? 9.759 -15.884 15.453 1 15.77 458 THR A N 1
ATOM 828 C CA . THR A 1 107 ? 9.292 -14.669 16.139 1 16.06 458 THR A CA 1
ATOM 829 C C . THR A 1 107 ? 9.358 -13.469 15.178 1 14.62 458 THR A C 1
ATOM 830 O O . THR A 1 107 ? 8.441 -12.629 15.158 1 14.55 458 THR A O 1
ATOM 834 N N . LEU A 1 108 ? 10.434 -13.389 14.399 1 13.93 459 LEU A N 1
ATOM 835 C CA . LEU A 1 108 ? 10.641 -12.284 13.471 1 13.23 459 LEU A CA 1
ATOM 836 C C . LEU A 1 108 ? 9.576 -12.316 12.39 1 12.64 459 LEU A C 1
ATOM 837 O O . LEU A 1 108 ? 8.965 -11.285 12.06 1 13.47 459 LEU A O 1
ATOM 842 N N . LEU A 1 109 ? 9.245 -13.528 11.89 1 13.02 460 LEU A N 1
ATOM 843 C CA . LEU A 1 109 ? 8.182 -13.626 10.901 1 12.66 460 LEU A CA 1
ATOM 844 C C . LEU A 1 109 ? 6.848 -13.229 11.538 1 12.48 460 LEU A C 1
ATOM 845 O O . LEU A 1 109 ? 6.044 -12.572 10.888 1 12.27 460 LEU A O 1
ATOM 850 N N . GLY A 1 110 ? 6.633 -13.596 12.799 1 12.31 461 GLY A N 1
ATOM 851 C CA . GLY A 1 110 ? 5.401 -13.241 13.479 1 12.86 461 GLY A CA 1
ATOM 852 C C . GLY A 1 110 ? 5.264 -11.737 13.639 1 12.73 461 GLY A C 1
ATOM 853 O O . GLY A 1 110 ? 4.157 -11.217 13.581 1 13.03 461 GLY A O 1
ATOM 854 N N . MET A 1 111 ? 6.382 -11.023 13.866 1 13.05 462 MET A N 1
ATOM 855 C CA . MET A 1 111 ? 6.326 -9.551 13.947 1 13.35 462 MET A CA 1
ATOM 856 C C . MET A 1 111 ? 5.902 -9 12.564 1 13.27 462 MET A C 1
ATOM 857 O O . MET A 1 111 ? 5.124 -8.052 12.48 1 13.01 462 MET A O 1
ATOM 862 N N . CYS A 1 112 ? 6.468 -9.564 11.473 1 13.52 463 CYS A N 1
ATOM 863 C CA . CYS A 1 112 ? 6.061 -9.098 10.123 1 13.94 463 CYS A CA 1
ATOM 864 C C . CYS A 1 112 ? 4.575 -9.357 9.874 1 13.85 463 CYS A C 1
ATOM 865 O O . CYS A 1 112 ? 3.899 -8.535 9.257 1 13.89 463 CYS A O 1
ATOM 868 N N . LEU A 1 113 ? 4.058 -10.513 10.352 1 14.18 464 LEU A N 1
ATOM 869 C CA . LEU A 1 113 ? 2.643 -10.809 10.195 1 14.43 464 LEU A CA 1
ATOM 870 C C . LEU A 1 113 ? 1.772 -9.855 10.938 1 14.23 464 LEU A C 1
ATOM 871 O O . LEU A 1 113 ? 0.724 -9.448 10.415 1 14.83 464 LEU A O 1
ATOM 876 N N . ASP A 1 114 ? 2.175 -9.459 12.157 1 13.69 465 ASP A N 1
ATOM 877 C CA . ASP A 1 114 ? 1.336 -8.477 12.898 1 13.35 465 ASP A CA 1
ATOM 878 C C . ASP A 1 114 ? 1.271 -7.152 12.103 1 12.57 465 ASP A C 1
ATOM 879 O O . ASP A 1 114 ? 0.186 -6.572 11.922 1 13.35 465 ASP A O 1
ATOM 884 N N . VAL A 1 115 ? 2.415 -6.714 11.574 1 12.34 466 VAL A N 1
ATOM 885 C CA . VAL A 1 115 ? 2.429 -5.451 10.808 1 11.82 466 VAL A CA 1
ATOM 886 C C . VAL A 1 115 ? 1.573 -5.594 9.533 1 11.79 466 VAL A C 1
ATOM 887 O O . VAL A 1 115 ? 0.825 -4.685 9.137 1 11.59 466 VAL A O 1
ATOM 891 N N . CYS A 1 116 ? 1.713 -6.749 8.873 1 11.7 467 CYS A N 1
ATOM 892 C CA . CYS A 1 116 ? 0.951 -7.007 7.638 1 11.96 467 CYS A CA 1
ATOM 893 C C . CYS A 1 116 ? -0.554 -6.994 7.92 1 11.88 467 CYS A C 1
ATOM 894 O O . CYS A 1 116 ? -1.341 -6.495 7.092 1 11.86 467 CYS A O 1
ATOM 897 N N . GLU A 1 117 ? -0.966 -7.542 9.052 1 12.88 468 GLU A N 1
ATOM 898 C CA . GLU A 1 117 ? -2.38 -7.581 9.399 1 13.08 468 GLU A CA 1
ATOM 899 C C . GLU A 1 117 ? -2.916 -6.166 9.603 1 13.25 468 GLU A C 1
ATOM 900 O O . GLU A 1 117 ? -3.946 -5.816 9.03 1 14.04 468 GLU A O 1
ATOM 906 N N . GLY A 1 118 ? -2.189 -5.338 10.331 1 12.67 469 GLY A N 1
ATOM 907 C CA . GLY A 1 118 ? -2.593 -3.934 10.511 1 12.17 469 GLY A CA 1
ATOM 908 C C . GLY A 1 118 ? -2.607 -3.198 9.179 1 11.79 469 GLY A C 1
ATOM 909 O O . GLY A 1 118 ? -3.541 -2.45 8.882 1 12.64 469 GLY A O 1
ATOM 910 N N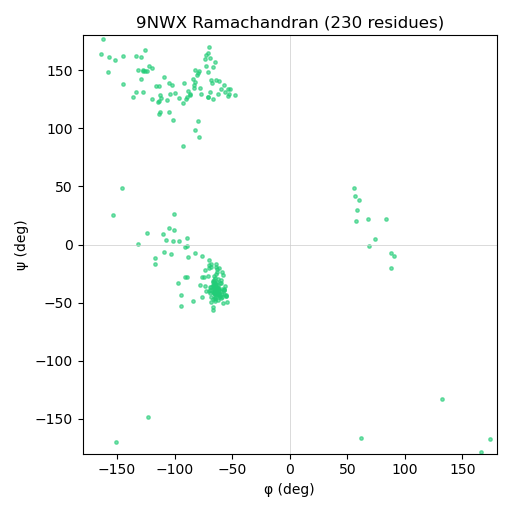 . MET A 1 119 ? -1.569 -3.428 8.318 1 11.28 470 MET A N 1
ATOM 911 C CA . MET A 1 119 ? -1.567 -2.782 7.005 1 11.15 470 MET A CA 1
ATOM 912 C C . MET A 1 119 ? -2.68 -3.269 6.1 1 10.68 470 MET A C 1
ATOM 913 O O . MET A 1 119 ? -3.207 -2.443 5.328 1 11.26 470 MET A O 1
ATOM 918 N N . ALA A 1 120 ? -3.075 -4.572 6.17 1 11.23 471 ALA A N 1
ATOM 919 C CA . ALA A 1 120 ? -4.181 -5.02 5.302 1 11.69 471 ALA A CA 1
ATOM 920 C C . ALA A 1 120 ? -5.489 -4.322 5.732 1 12.53 471 ALA A C 1
ATOM 921 O O . ALA A 1 120 ? -6.331 -4.009 4.881 1 12.49 471 ALA A O 1
ATOM 923 N N . TYR A 1 121 ? -5.643 -4.03 7.023 1 13.39 472 TYR A N 1
ATOM 924 C CA . TYR A 1 121 ? -6.817 -3.283 7.497 1 13.92 472 TYR A CA 1
ATOM 925 C C . TYR A 1 121 ? -6.774 -1.854 6.893 1 13.81 472 TYR A C 1
ATOM 926 O O . TYR A 1 121 ? -7.764 -1.388 6.297 1 14.28 472 TYR A O 1
ATOM 935 N N . LEU A 1 122 ? -5.61 -1.198 6.956 1 13.3 473 LEU A N 1
ATOM 936 C CA . LEU A 1 122 ? -5.516 0.161 6.397 1 13.02 473 LEU A CA 1
ATOM 937 C C . LEU A 1 122 ? -5.742 0.146 4.884 1 13.21 473 LEU A C 1
ATOM 938 O O . LEU A 1 122 ? -6.407 1.038 4.35 1 13.53 473 LEU A O 1
ATOM 943 N N . GLU A 1 123 ? -5.245 -0.861 4.188 1 13.4 474 GLU A N 1
ATOM 944 C CA . GLU A 1 123 ? -5.41 -0.985 2.741 1 14.26 474 GLU A CA 1
ATOM 945 C C . GLU A 1 123 ? -6.89 -1.134 2.427 1 15.37 474 GLU A C 1
ATOM 946 O O . GLU A 1 123 ? -7.38 -0.432 1.551 1 15.28 474 GLU A O 1
ATOM 952 N N A GLU A 1 124 ? -7.613 -1.983 3.186 0.5 16.08 475 GLU A N 1
ATOM 953 N N B GLU A 1 124 ? -7.611 -1.99 3.212 0.5 16.3 475 GLU A N 1
ATOM 954 C CA A GLU A 1 124 ? -9.052 -2.13 2.953 0.5 17.02 475 GLU A CA 1
ATOM 955 C CA B GLU A 1 124 ? -9.066 -2.198 3.087 0.5 17.54 475 GLU A CA 1
ATOM 956 C C A GLU A 1 124 ? -9.785 -0.802 3.253 0.5 17.32 475 GLU A C 1
ATOM 957 C C B GLU A 1 124 ? -9.804 -0.865 3.315 0.5 17.62 475 GLU A C 1
ATOM 958 O O A GLU A 1 124 ? -10.727 -0.444 2.55 0.5 17.7 475 GLU A O 1
ATOM 959 O O B GLU A 1 124 ? -10.824 -0.613 2.686 0.5 18 475 GLU A O 1
ATOM 970 N N . ALA A 1 125 ? -9.323 -0.057 4.263 1 17.54 476 ALA A N 1
ATOM 971 C CA . ALA A 1 125 ? -9.931 1.254 4.59 1 18.66 476 ALA A CA 1
ATOM 972 C C . ALA A 1 125 ? -9.454 2.368 3.608 1 19.14 476 ALA A C 1
ATOM 973 O O . ALA A 1 125 ? -9.876 3.516 3.754 1 19.88 476 ALA A O 1
ATOM 975 N N . CYS A 1 126 ? -8.582 2.044 2.62 1 18.41 477 CYS A N 1
ATOM 976 C CA . CYS A 1 126 ? -7.988 3.007 1.653 1 18.72 477 CYS A CA 1
ATOM 977 C C . CYS A 1 126 ? -7.26 4.112 2.354 1 17.41 477 CYS A C 1
ATOM 978 O O . CYS A 1 126 ? -7.326 5.296 1.946 1 18.45 477 CYS A O 1
ATOM 981 N N . VAL A 1 127 ? -6.523 3.733 3.399 1 15.2 478 VAL A N 1
ATOM 982 C CA . VAL A 1 127 ? -5.752 4.678 4.2 1 14.98 478 VAL A CA 1
ATOM 983 C C . VAL A 1 127 ? -4.309 4.34 3.914 1 14.15 478 VAL A C 1
ATOM 984 O O . VAL A 1 127 ? -3.908 3.184 4.056 1 14.51 478 VAL A O 1
ATOM 988 N N . ILE A 1 128 ? -3.534 5.336 3.497 1 13.17 479 ILE A N 1
ATOM 989 C CA . ILE A 1 128 ? -2.142 5.125 3.151 1 12.52 479 ILE A CA 1
ATOM 990 C C . ILE A 1 128 ? -1.271 5.548 4.313 1 12.16 479 ILE A C 1
ATOM 991 O O . ILE A 1 128 ? -1.424 6.661 4.797 1 12.29 479 ILE A O 1
ATOM 996 N N . HIS A 1 129 ? -0.339 4.689 4.724 1 11.51 480 HIS A N 1
ATOM 997 C CA . HIS A 1 129 ? 0.508 5.035 5.853 1 11.39 480 HIS A CA 1
ATOM 998 C C . HIS A 1 129 ? 1.437 6.218 5.52 1 11.61 480 HIS A C 1
ATOM 999 O O . HIS A 1 129 ? 1.475 7.222 6.28 1 11.62 480 HIS A O 1
ATOM 1006 N N . ARG A 1 130 ? 2.226 6.059 4.448 1 11.3 481 ARG A N 1
ATOM 1007 C CA . ARG A 1 130 ? 3.17 6.99 3.848 1 11.85 481 ARG A CA 1
ATOM 1008 C C . ARG A 1 130 ? 4.568 6.941 4.435 1 12.03 481 ARG A C 1
ATOM 1009 O O . ARG A 1 130 ? 5.503 7.396 3.747 1 12.37 481 ARG A O 1
ATOM 1017 N N . ASP A 1 131 ? 4.745 6.417 5.656 1 11.93 482 ASP A N 1
ATOM 1018 C CA . ASP A 1 131 ? 6.087 6.363 6.233 1 12.72 482 ASP A CA 1
ATOM 1019 C C . ASP A 1 131 ? 6.258 5.127 7.073 1 11.99 482 ASP A C 1
ATOM 1020 O O . ASP A 1 131 ? 6.743 5.182 8.225 1 12.43 482 ASP A O 1
ATOM 1025 N N . LEU A 1 132 ? 5.878 3.997 6.503 1 11.25 483 LEU A N 1
ATOM 1026 C CA . LEU A 1 132 ? 5.991 2.736 7.228 1 11.33 483 LEU A CA 1
ATOM 1027 C C . LEU A 1 132 ? 7.415 2.332 7.375 1 11.72 483 LEU A C 1
ATOM 1028 O O . LEU A 1 132 ? 8.162 2.275 6.394 1 12.37 483 LEU A O 1
ATOM 1033 N N . ALA A 1 133 ? 7.82 2.061 8.638 1 11.63 484 ALA A N 1
ATOM 1034 C CA . ALA A 1 133 ? 9.205 1.675 8.954 1 11.88 484 ALA A CA 1
ATOM 1035 C C . ALA A 1 133 ? 9.194 1.073 10.348 1 11.93 484 ALA A C 1
ATOM 1036 O O . ALA A 1 133 ? 8.259 1.349 11.124 1 12.71 484 ALA A O 1
ATOM 1038 N N . ALA A 1 134 ? 10.242 0.355 10.726 1 12.5 485 ALA A N 1
ATOM 1039 C CA . ALA A 1 134 ? 10.276 -0.246 12.07 1 12.98 485 ALA A CA 1
ATOM 1040 C C . ALA A 1 134 ? 10.201 0.828 13.166 1 13.48 485 ALA A C 1
ATOM 1041 O O . ALA A 1 134 ? 9.597 0.563 14.229 1 13.7 485 ALA A O 1
ATOM 1043 N N A ARG A 1 135 ? 10.745 2.047 12.9 0.5 13.74 486 ARG A N 1
ATOM 1044 N N B ARG A 1 135 ? 10.733 2.058 12.887 0.5 13.01 486 ARG A N 1
ATOM 1045 C CA A ARG A 1 135 ? 10.667 3.114 13.9 0.5 14.44 486 ARG A CA 1
ATOM 1046 C CA B ARG A 1 135 ? 10.669 3.167 13.853 0.5 13.18 486 ARG A CA 1
ATOM 1047 C C A ARG A 1 135 ? 9.234 3.522 14.217 0.5 14.38 486 ARG A C 1
ATOM 1048 C C B ARG A 1 135 ? 9.251 3.685 14.117 0.5 13.67 486 ARG A C 1
ATOM 1049 O O A ARG A 1 135 ? 8.979 4 15.329 0.5 14.33 486 ARG A O 1
ATOM 1050 O O B ARG A 1 135 ? 9.024 4.42 15.09 0.5 13.99 486 ARG A O 1
ATOM 1065 N N . ASN A 1 136 ? 8.294 3.292 13.27 1 13.63 487 ASN A N 1
ATOM 1066 C CA . ASN A 1 136 ? 6.883 3.635 13.414 1 14.94 487 ASN A CA 1
ATOM 1067 C C . ASN A 1 136 ? 6.019 2.471 13.877 1 15.44 487 ASN A C 1
ATOM 1068 O O . ASN A 1 136 ? 4.795 2.56 13.782 1 20.05 487 ASN A O 1
ATOM 1073 N 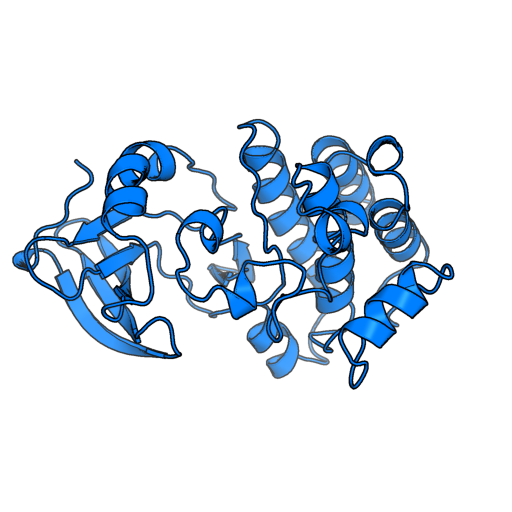N . CYS A 1 137 ? 6.627 1.346 14.276 1 13.81 488 CYS A N 1
ATOM 1074 C CA . CYS A 1 137 ? 5.91 0.2 14.826 1 13.22 488 CYS A CA 1
ATOM 1075 C C . CYS A 1 137 ? 6.246 0.14 16.319 1 13.31 488 CYS A C 1
ATOM 1076 O O . CYS A 1 137 ? 7.354 0.481 16.727 1 14.43 488 CYS A O 1
ATOM 1079 N N . LEU A 1 138 ? 5.275 -0.254 17.113 1 12.39 489 LEU A N 1
ATOM 1080 C CA . LEU A 1 138 ? 5.484 -0.331 18.582 1 13.12 489 LEU A CA 1
ATOM 1081 C C . LEU A 1 138 ? 5.219 -1.736 19.055 1 12.7 489 LEU A C 1
ATOM 1082 O O . LEU A 1 138 ? 4.457 -2.458 18.439 1 12.81 489 LEU A O 1
ATOM 1087 N N . VAL A 1 139 ? 5.851 -2.104 20.16 1 13.05 490 VAL A N 1
ATOM 1088 C CA . VAL A 1 139 ? 5.813 -3.479 20.688 1 13.99 490 VAL A CA 1
ATOM 1089 C C . VAL A 1 139 ? 5.047 -3.452 21.994 1 14.83 490 VAL A C 1
ATOM 1090 O O . VAL A 1 139 ? 5.4 -2.654 22.851 1 14.4 490 VAL A O 1
ATOM 1094 N N . GLY A 1 140 ? 4.06 -4.315 22.146 1 15.91 491 GLY A N 1
ATOM 1095 C CA . GLY A 1 140 ? 3.208 -4.293 23.326 1 18.9 491 GLY A CA 1
ATOM 1096 C C . GLY A 1 140 ? 3.215 -5.608 24.05 1 22.51 491 GLY A C 1
ATOM 1097 O O . GLY A 1 140 ? 4.207 -6.342 24.012 1 20.51 491 GLY A O 1
ATOM 1098 N N . GLU A 1 141 ? 2.066 -5.9 24.676 1 26.58 492 GLU A N 1
ATOM 1099 C CA . GLU A 1 141 ? 1.808 -7.093 25.462 1 28.97 492 GLU A CA 1
ATOM 1100 C C . GLU A 1 141 ? 2.115 -8.354 24.677 1 29.14 492 GLU A C 1
ATOM 1101 O O . GLU A 1 141 ? 1.651 -8.52 23.553 1 27.94 492 GLU A O 1
ATOM 1107 N N . ASN A 1 142 ? 2.928 -9.225 25.266 1 30.9 493 ASN A N 1
ATOM 1108 C CA . ASN A 1 142 ? 3.323 -10.479 24.654 1 30.05 493 ASN A CA 1
ATOM 1109 C C . ASN A 1 142 ? 4.032 -10.272 23.305 1 28.18 493 ASN A C 1
ATOM 1110 O O . ASN A 1 142 ? 3.957 -11.115 22.43 1 27 493 ASN A O 1
ATOM 1115 N N . GLN A 1 143 ? 4.736 -9.122 23.15 1 26.55 494 GLN A N 1
ATOM 1116 C CA . GLN A 1 143 ? 5.533 -8.851 21.966 1 24.6 494 GLN A CA 1
ATOM 1117 C C . GLN A 1 143 ? 4.68 -8.653 20.703 1 21.96 494 GLN A C 1
ATOM 1118 O O . GLN A 1 143 ? 5.206 -8.706 19.597 1 21.07 494 GLN A O 1
ATOM 1124 N N . VAL A 1 144 ? 3.389 -8.305 20.862 1 18.77 495 VAL A N 1
ATOM 1125 C CA . VAL A 1 144 ? 2.554 -7.976 19.706 1 17.69 495 VAL A CA 1
ATOM 1126 C C . VAL A 1 144 ? 3.111 -6.714 19.039 1 15.99 495 VAL A C 1
ATOM 1127 O O . VAL A 1 144 ? 3.523 -5.829 19.752 1 15 495 VAL A O 1
ATOM 1131 N N . ILE A 1 145 ? 3.094 -6.637 17.692 1 13.74 496 ILE A N 1
ATOM 1132 C CA . ILE A 1 145 ? 3.551 -5.402 17.04 1 12.76 496 ILE A CA 1
ATOM 1133 C C . ILE A 1 145 ? 2.321 -4.663 16.543 1 12.38 496 ILE A C 1
ATOM 1134 O O . ILE A 1 145 ? 1.375 -5.255 15.983 1 13.68 496 ILE A O 1
ATOM 1139 N N . LYS A 1 146 ? 2.335 -3.356 16.705 1 12.12 497 LYS A N 1
ATOM 1140 C CA . LYS A 1 146 ? 1.255 -2.527 16.188 1 12.58 497 LYS A CA 1
ATOM 1141 C C . LYS A 1 146 ? 1.838 -1.404 15.386 1 11.95 497 LYS A C 1
ATOM 1142 O O . LYS A 1 146 ? 2.855 -0.831 15.765 1 11.89 497 LYS A O 1
ATOM 1148 N N . VAL A 1 147 ? 1.14 -1.065 14.294 1 11.8 498 VAL A N 1
ATOM 1149 C CA . VAL A 1 147 ? 1.553 0.038 13.407 1 12.6 498 VAL A CA 1
ATOM 1150 C C . VAL A 1 147 ? 1.081 1.361 14.007 1 12.38 498 VAL A C 1
ATOM 1151 O O . VAL A 1 147 ? -0.043 1.47 14.51 1 12.2 498 VAL A O 1
ATOM 1155 N N A SER A 1 148 ? 1.943 2.373 13.965 0.5 13.02 499 SER A N 1
ATOM 1156 N N B SER A 1 148 ? 1.948 2.359 13.951 0.5 13.13 499 SER A N 1
ATOM 1157 C CA A SER A 1 148 ? 1.573 3.687 14.482 0.5 13.6 499 SER A CA 1
ATOM 1158 C CA B SER A 1 148 ? 1.662 3.663 14.524 0.5 13.94 499 SER A CA 1
ATOM 1159 C C A SER A 1 148 ? 1.863 4.765 13.45 0.5 14.18 499 SER A C 1
ATOM 1160 C C B SER A 1 148 ? 1.948 4.775 13.506 0.5 14.39 499 SER A C 1
ATOM 1161 O O A SER A 1 148 ? 2.567 4.53 12.456 0.5 13.86 499 SER A O 1
ATOM 1162 O O B SER A 1 148 ? 2.697 4.559 12.543 0.5 14.01 499 SER A O 1
ATOM 1167 N N . ASP A 1 149 ? 1.35 5.967 13.724 1 15.35 500 ASP A N 1
ATOM 1168 C CA . ASP A 1 149 ? 1.601 7.167 12.927 1 16.24 500 ASP A CA 1
ATOM 1169 C C . ASP A 1 149 ? 1.224 7.11 11.455 1 16.09 500 ASP A C 1
ATOM 1170 O O . ASP A 1 149 ? 1.731 7.894 10.652 1 15.42 500 ASP A O 1
ATOM 1175 N N . PHE A 1 150 ? 0.255 6.281 11.136 1 15.69 501 PHE A N 1
ATOM 1176 C CA . PHE A 1 150 ? -0.264 6.214 9.773 1 14.64 501 PHE A CA 1
ATOM 1177 C C . PHE A 1 150 ? -0.881 7.54 9.363 1 14.64 501 PHE A C 1
ATOM 1178 O O . PHE A 1 150 ? -1.669 8.142 10.114 1 14.46 501 PHE A O 1
ATOM 1186 N N . GLY A 1 151 ? -0.447 7.99 8.204 1 14.04 502 GLY A N 1
ATOM 1187 C CA . GLY A 1 151 ? -0.921 9.212 7.566 1 13.76 502 GLY A CA 1
ATOM 1188 C C . GLY A 1 151 ? -0.423 10.486 8.208 1 13.9 502 GLY A C 1
ATOM 1189 O O . GLY A 1 151 ? -0.76 11.573 7.729 1 14.39 502 GLY A O 1
ATOM 1190 N N . MET A 1 152 ? 0.458 10.385 9.209 1 13.64 503 MET A N 1
ATOM 1191 C CA . MET A 1 152 ? 0.847 11.586 9.924 1 14.01 503 MET A CA 1
ATOM 1192 C C . MET A 1 152 ? 1.76 12.502 9.151 1 13.39 503 MET A C 1
ATOM 1193 O O . MET A 1 152 ? 1.777 13.706 9.471 1 13.46 503 MET A O 1
ATOM 1198 N N . THR A 1 153 ? 2.489 12.01 8.135 1 12.46 504 THR A N 1
ATOM 1199 C CA . THR A 1 153 ? 3.312 12.94 7.35 1 13.11 504 THR A CA 1
ATOM 1200 C C . THR A 1 153 ? 2.458 13.97 6.599 1 13.4 504 THR A C 1
ATOM 1201 O O . THR A 1 153 ? 3.023 14.979 6.157 1 14.48 504 THR A O 1
ATOM 1205 N N . ARG A 1 154 ? 1.135 13.725 6.434 1 12.91 505 ARG A N 1
ATOM 1206 C CA . ARG A 1 154 ? 0.257 14.725 5.809 1 13.9 505 ARG A CA 1
ATOM 1207 C C . ARG A 1 154 ? 0.2 15.991 6.702 1 13.82 505 ARG A C 1
ATOM 1208 O O . ARG A 1 154 ? -0.257 17.023 6.219 1 14.87 505 ARG A O 1
ATOM 1216 N N . PHE A 1 155 ? 0.563 15.905 8.009 1 13.34 506 PHE A N 1
ATOM 1217 C CA . PHE A 1 155 ? 0.472 17.076 8.892 1 14.07 506 PHE A CA 1
ATOM 1218 C C . PHE A 1 155 ? 1.83 17.641 9.296 1 15.01 506 PHE A C 1
ATOM 1219 O O . PHE A 1 155 ? 1.869 18.666 9.996 1 18.6 506 PHE A O 1
ATOM 1227 N N . VAL A 1 156 ? 2.943 16.986 8.954 1 15.26 507 VAL A N 1
ATOM 1228 C CA . VAL A 1 156 ? 4.273 17.454 9.369 1 15.39 507 VAL A CA 1
ATOM 1229 C C . VAL A 1 156 ? 4.603 18.767 8.621 1 16.23 507 VAL A C 1
ATOM 1230 O O . VAL A 1 156 ? 4.456 18.794 7.394 1 15.39 507 VAL A O 1
ATOM 1234 N N . LEU A 1 157 ? 5.06 19.816 9.337 1 15.67 508 LEU A N 1
ATOM 1235 C CA . LEU A 1 157 ? 5.365 21.078 8.651 1 16.23 508 LEU A CA 1
ATOM 1236 C C . LEU A 1 157 ? 6.81 21.236 8.156 1 16.6 508 LEU A C 1
ATOM 1237 O O . LEU A 1 157 ? 7.14 22.25 7.536 1 18.54 508 LEU A O 1
ATOM 1242 N N . ASP A 1 158 ? 7.659 20.265 8.427 1 17.24 509 ASP A N 1
ATOM 1243 C CA . ASP A 1 158 ? 9.047 20.302 7.995 1 17.06 509 ASP A CA 1
ATOM 1244 C C . ASP A 1 158 ? 9.123 19.831 6.542 1 16.82 509 ASP A C 1
ATOM 1245 O O . ASP A 1 158 ? 9.097 18.626 6.251 1 15.86 509 ASP A O 1
ATOM 1250 N N . ASP A 1 159 ? 9.186 20.79 5.613 1 17.06 510 ASP A N 1
ATOM 1251 C CA . ASP A 1 159 ? 9.258 20.441 4.172 1 17.61 510 ASP A CA 1
ATOM 1252 C C . ASP A 1 159 ? 10.441 19.609 3.837 1 17.14 510 ASP A C 1
ATOM 1253 O O . ASP A 1 159 ? 10.424 18.989 2.777 1 17.8 510 ASP A O 1
ATOM 1258 N N . GLN A 1 160 ? 11.515 19.664 4.666 1 16.89 511 GLN A N 1
ATOM 1259 C CA . GLN A 1 160 ? 12.688 18.848 4.327 1 16.9 511 GLN A CA 1
ATOM 1260 C C . GLN A 1 160 ? 12.415 17.359 4.519 1 16.46 511 GLN A C 1
ATOM 1261 O O . GLN A 1 160 ? 13.141 16.543 3.948 1 16.89 511 GLN A O 1
ATOM 1267 N N . TYR A 1 161 ? 11.394 17.018 5.316 1 15.32 512 TYR A N 1
ATOM 1268 C CA . TYR A 1 161 ? 11.034 15.637 5.551 1 15.38 512 TYR A CA 1
ATOM 1269 C C . TYR A 1 161 ? 9.879 15.205 4.614 1 14.9 512 TYR A C 1
ATOM 1270 O O . TYR A 1 161 ? 9.823 14.042 4.186 1 14.46 512 TYR A O 1
ATOM 1279 N N . THR A 1 162 ? 8.965 16.125 4.277 1 15.37 513 THR A N 1
ATOM 1280 C CA . THR A 1 162 ? 7.788 15.735 3.481 1 16.28 513 THR A CA 1
ATOM 1281 C C . THR A 1 162 ? 7.956 15.805 1.982 1 16.83 513 THR A C 1
ATOM 1282 O O . THR A 1 162 ? 7.219 15.113 1.269 1 18.86 513 THR A O 1
ATOM 1286 N N . SER A 1 163 ? 8.826 16.679 1.482 1 17.16 514 SER A N 1
ATOM 1287 C CA . SER A 1 163 ? 9.042 16.787 0.023 1 17.24 514 SER A CA 1
ATOM 1288 C C . SER A 1 163 ? 10.011 15.692 -0.406 1 17.61 514 SER A C 1
ATOM 1289 O O . SER A 1 163 ? 11.026 15.501 0.245 1 15.89 514 SER A O 1
ATOM 1292 N N . SER A 1 164 ? 9.763 15.07 -1.561 1 18.45 515 SER A N 1
ATOM 1293 C CA . SER A 1 164 ? 10.669 14.009 -2.063 1 19.24 515 SER A CA 1
ATOM 1294 C C . SER A 1 164 ? 12.077 14.545 -2.356 1 20.42 515 SER A C 1
ATOM 1295 O O . SER A 1 164 ? 13.036 13.772 -2.383 1 21.29 515 SER A O 1
ATOM 1298 N N . THR A 1 165 ? 12.206 15.861 -2.549 1 21.43 516 THR A N 1
ATOM 1299 C CA . THR A 1 165 ? 13.52 16.465 -2.761 1 22.37 516 THR A CA 1
ATOM 1300 C C . THR A 1 165 ? 14.124 17.03 -1.483 1 22.78 516 THR A C 1
ATOM 1301 O O . THR A 1 165 ? 15.168 17.688 -1.566 1 25.42 516 THR A O 1
ATOM 1305 N N . GLY A 1 166 ? 13.438 16.865 -0.333 1 20.85 517 GLY A N 1
ATOM 1306 C CA . GLY A 1 166 ? 13.879 17.372 0.952 1 20.81 517 GLY A CA 1
ATOM 1307 C C . GLY A 1 166 ? 15.124 16.675 1.426 1 20.9 517 GLY A C 1
ATOM 1308 O O . GLY A 1 166 ? 15.3 15.485 1.185 1 21.23 517 GLY A O 1
ATOM 1309 N N A THR A 1 167 ? 16.003 17.406 2.121 0.5 20.38 518 THR A N 1
ATOM 1310 N N B THR A 1 167 ? 16.006 17.407 2.122 0.5 20.59 518 THR A N 1
ATOM 1311 C CA A THR A 1 167 ? 17.252 16.818 2.597 0.5 20.96 518 THR A CA 1
ATOM 1312 C CA B THR A 1 167 ? 17.258 16.827 2.614 0.5 21.33 518 THR A CA 1
ATOM 1313 C C A THR A 1 167 ? 17.012 15.649 3.547 0.5 20.37 518 THR A C 1
ATOM 1314 C C B THR A 1 167 ? 17.048 15.708 3.627 0.5 20.69 518 THR A C 1
ATOM 1315 O O A THR A 1 167 ? 17.805 14.711 3.544 0.5 20.9 518 THR A O 1
ATOM 1316 O O B THR A 1 167 ? 17.936 14.874 3.775 0.5 21.69 518 THR A O 1
ATOM 1323 N N . LYS A 1 168 ? 15.901 15.697 4.321 1 20.26 519 LYS A N 1
ATOM 1324 C CA . LYS A 1 168 ? 15.55 14.67 5.322 1 19.35 519 LYS A CA 1
ATOM 1325 C C . LYS A 1 168 ? 14.547 13.625 4.826 1 17.93 519 LYS A C 1
ATOM 1326 O O . LYS A 1 168 ? 14.083 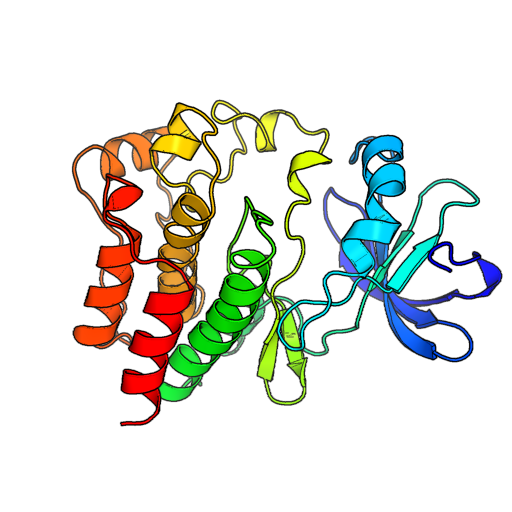12.812 5.628 1 18.72 519 LYS A O 1
ATOM 1332 N N . PHE A 1 169 ? 14.121 13.682 3.571 1 16.14 520 PHE A N 1
ATOM 1333 C CA . PHE A 1 169 ? 13.081 12.742 3.095 1 15.89 520 PHE A CA 1
ATOM 1334 C C . PHE A 1 169 ? 13.459 11.271 3.359 1 15.25 520 PHE A C 1
ATOM 1335 O O . PHE A 1 169 ? 14.596 10.931 3.093 1 15.32 520 PHE A O 1
ATOM 1343 N N . PRO A 1 170 ? 12.538 10.439 3.893 1 14.94 521 PRO A N 1
ATOM 1344 C CA . PRO A 1 170 ? 12.85 9.043 4.231 1 15.23 521 PRO A CA 1
ATOM 1345 C C . PRO A 1 170 ? 12.895 8.149 2.982 1 14.37 521 PRO A C 1
ATOM 1346 O O . PRO A 1 170 ? 12.134 7.164 2.844 1 14.94 521 PRO A O 1
ATOM 1350 N N A VAL A 1 171 ? 13.852 8.438 2.1 0.5 13.9 522 VAL A N 1
ATOM 1351 N N B VAL A 1 171 ? 13.863 8.443 2.096 0.5 13.99 522 VAL A N 1
ATOM 1352 C CA A VAL A 1 171 ? 14 7.728 0.844 0.5 13.78 522 VAL A CA 1
ATOM 1353 C CA B VAL A 1 171 ? 14.053 7.742 0.833 0.5 13.93 522 VAL A CA 1
ATOM 1354 C C A VAL A 1 171 ? 14.288 6.255 1.04 0.5 13.65 522 VAL A C 1
ATOM 1355 C C B VAL A 1 171 ? 14.291 6.26 1.044 0.5 13.71 522 VAL A C 1
ATOM 1356 O O A VAL A 1 171 ? 13.927 5.485 0.173 0.5 13.84 522 VAL A O 1
ATOM 1357 O O B VAL A 1 171 ? 13.874 5.488 0.203 0.5 13.86 522 VAL A O 1
ATOM 1364 N N . LYS A 1 172 ? 14.917 5.85 2.159 1 13.8 523 LYS A N 1
ATOM 1365 C CA . LYS A 1 172 ? 15.226 4.398 2.358 1 13.77 523 LYS A CA 1
ATOM 1366 C C . LYS A 1 172 ? 14.017 3.496 2.371 1 13.03 523 LYS A C 1
ATOM 1367 O O . LYS A 1 172 ? 14.159 2.306 2.119 1 12.23 523 LYS A O 1
ATOM 1373 N N . TRP A 1 173 ? 12.835 4.036 2.719 1 12.48 524 TRP A N 1
ATOM 1374 C CA . TRP A 1 173 ? 11.61 3.23 2.726 1 12.21 524 TRP A CA 1
ATOM 1375 C C . TRP A 1 173 ? 10.672 3.56 1.579 1 12.63 524 TRP A C 1
ATOM 1376 O O . TRP A 1 173 ? 9.57 2.985 1.491 1 13.84 524 TRP A O 1
ATOM 1387 N N . ALA A 1 174 ? 11.105 4.473 0.679 1 11.98 525 ALA A N 1
ATOM 1388 C CA . ALA A 1 174 ? 10.227 4.912 -0.374 1 11.58 525 ALA A CA 1
ATOM 1389 C C . ALA A 1 174 ? 10.336 4.108 -1.648 1 11.76 525 ALA A C 1
ATOM 1390 O O . ALA A 1 174 ? 11.428 3.904 -2.166 1 12.18 525 ALA A O 1
ATOM 1392 N N . SER A 1 175 ? 9.186 3.829 -2.275 1 11.22 526 SER A N 1
ATOM 1393 C CA . SER A 1 175 ? 9.173 3.176 -3.583 1 11.52 526 SER A CA 1
ATOM 1394 C C . SER A 1 175 ? 9.65 4.243 -4.602 1 11.53 526 SER A C 1
ATOM 1395 O O . SER A 1 175 ? 9.585 5.468 -4.305 1 10.9 526 SER A O 1
ATOM 1398 N N . PRO A 1 176 ? 10.069 3.828 -5.841 1 11.79 527 PRO A N 1
ATOM 1399 C CA . PRO A 1 176 ? 10.54 4.804 -6.819 1 11.75 527 PRO A CA 1
ATOM 1400 C C . PRO A 1 176 ? 9.491 5.87 -7.104 1 11.53 527 PRO A C 1
ATOM 1401 O O . PRO A 1 176 ? 9.867 7.026 -7.353 1 12.25 527 PRO A O 1
ATOM 1405 N N . GLU A 1 177 ? 8.207 5.475 -7.248 1 11.25 528 GLU A N 1
ATOM 1406 C CA . GLU A 1 177 ? 7.181 6.477 -7.595 1 11.34 528 GLU A CA 1
ATOM 1407 C C . GLU A 1 177 ? 6.947 7.47 -6.448 1 11.37 528 GLU A C 1
ATOM 1408 O O . GLU A 1 177 ? 6.48 8.562 -6.693 1 11.55 528 GLU A O 1
ATOM 1414 N N . VAL A 1 178 ? 7.332 7.127 -5.221 1 11.22 529 VAL A N 1
ATOM 1415 C CA . VAL A 1 178 ? 7.245 8.044 -4.098 1 11.21 529 VAL A CA 1
ATOM 1416 C C . VAL A 1 178 ? 8.484 8.92 -4.094 1 11.5 529 VAL A C 1
ATOM 1417 O O . VAL A 1 178 ? 8.333 10.166 -4.013 1 11.98 529 VAL A O 1
ATOM 1421 N N . PHE A 1 179 ? 9.687 8.325 -4.213 1 11.46 530 PHE A N 1
ATOM 1422 C CA . PHE A 1 179 ? 10.886 9.202 -4.196 1 11.83 530 PHE A CA 1
ATOM 1423 C C . PHE A 1 179 ? 10.956 10.079 -5.461 1 11.71 530 PHE A C 1
ATOM 1424 O O . PHE A 1 179 ? 11.6 11.138 -5.434 1 12.4 530 PHE A O 1
ATOM 1432 N N . SER A 1 180 ? 10.204 9.724 -6.524 1 11.64 531 SER A N 1
ATOM 1433 C CA . SER A 1 180 ? 10.237 10.509 -7.726 1 12.39 531 SER A CA 1
ATOM 1434 C C . SER A 1 180 ? 9.125 11.546 -7.788 1 12.27 531 SER A C 1
ATOM 1435 O O . SER A 1 180 ? 9.35 12.716 -8.184 1 13.58 531 SER A O 1
ATOM 1438 N N . PHE A 1 181 ? 7.903 11.122 -7.407 1 12.36 532 PHE A N 1
ATOM 1439 C CA . PHE A 1 181 ? 6.732 11.929 -7.63 1 12.56 532 PHE A CA 1
ATOM 1440 C C . PHE A 1 181 ? 5.825 12.09 -6.439 1 12.92 532 PHE A C 1
ATOM 1441 O O . PHE A 1 181 ? 4.764 12.674 -6.61 1 13.54 532 PHE A O 1
ATOM 1449 N N . SER A 1 182 ? 6.146 11.502 -5.277 1 12.89 533 SER A N 1
ATOM 1450 C CA . SER A 1 182 ? 5.23 11.523 -4.135 1 13.09 533 SER A CA 1
ATOM 1451 C C . SER A 1 182 ? 3.917 10.84 -4.522 1 13.08 533 SER A C 1
ATOM 1452 O O . SER A 1 182 ? 2.854 11.272 -4.081 1 14.01 533 SER A O 1
ATOM 1455 N N . ARG A 1 183 ? 3.997 9.754 -5.299 1 13.32 534 ARG A N 1
ATOM 1456 C CA . ARG A 1 183 ? 2.798 9.081 -5.759 1 14.13 534 ARG A CA 1
ATOM 1457 C C . ARG A 1 183 ? 2.517 8 -4.734 1 13.67 534 ARG A C 1
ATOM 1458 O O . ARG A 1 183 ? 2.837 6.829 -4.949 1 14.05 534 ARG A O 1
ATOM 1466 N N . TYR A 1 184 ? 1.831 8.374 -3.649 1 12.78 535 TYR A N 1
ATOM 1467 C CA . TYR A 1 184 ? 1.549 7.412 -2.572 1 12.19 535 TYR A CA 1
ATOM 1468 C C . TYR A 1 184 ? 0.376 6.514 -2.881 1 12.07 535 TYR A C 1
ATOM 1469 O O . TYR A 1 184 ? -0.599 6.955 -3.46 1 13.37 535 TYR A O 1
ATOM 1478 N N . SER A 1 185 ? 0.44 5.25 -2.426 1 11.78 536 SER A N 1
ATOM 1479 C CA . SER A 1 185 ? -0.673 4.325 -2.592 1 11.82 536 SER A CA 1
ATOM 1480 C C . SER A 1 185 ? -0.471 3.178 -1.602 1 11.42 536 SER A C 1
ATOM 1481 O O . SER A 1 185 ? 0.605 3.074 -0.998 1 10.95 536 SER A O 1
ATOM 1484 N N . SER A 1 186 ? -1.429 2.23 -1.529 1 11.7 537 SER A N 1
ATOM 1485 C CA . SER A 1 186 ? -1.136 1.06 -0.695 1 11.81 537 SER A CA 1
ATOM 1486 C C . SER A 1 186 ? 0.073 0.273 -1.294 1 11 537 SER A C 1
ATOM 1487 O O . SER A 1 186 ? 0.8 -0.371 -0.535 1 10.58 537 SER A O 1
ATOM 1490 N N . LYS A 1 187 ? 0.324 0.374 -2.61 1 10.94 538 LYS A N 1
ATOM 1491 C CA . LYS A 1 187 ? 1.461 -0.358 -3.205 1 10.87 538 LYS A CA 1
ATOM 1492 C C . LYS A 1 187 ? 2.786 0.3 -2.842 1 11.1 538 LYS A C 1
ATOM 1493 O O . LYS A 1 187 ? 3.808 -0.411 -2.787 1 10.94 538 LYS A O 1
ATOM 1499 N N . SER A 1 188 ? 2.786 1.639 -2.589 1 10.34 539 SER A N 1
ATOM 1500 C CA . SER A 1 188 ? 4.034 2.269 -2.119 1 9.8 539 SER A CA 1
ATOM 1501 C C . SER A 1 188 ? 4.245 1.855 -0.659 1 9.06 539 SER A C 1
ATOM 1502 O O . SER A 1 188 ? 5.374 1.599 -0.23 1 9.57 539 SER A O 1
ATOM 1505 N N . ASP A 1 189 ? 3.15 1.714 0.131 1 8.97 540 ASP A N 1
ATOM 1506 C CA . ASP A 1 189 ? 3.302 1.162 1.482 1 8.7 540 ASP A CA 1
ATOM 1507 C C . ASP A 1 189 ? 3.837 -0.296 1.427 1 8.44 540 ASP A C 1
ATOM 1508 O O . ASP A 1 189 ? 4.6 -0.713 2.32 1 9.2 540 ASP A O 1
ATOM 1513 N N . VAL A 1 190 ? 3.421 -1.081 0.419 1 8.8 541 VAL A N 1
ATOM 1514 C CA . VAL A 1 190 ? 3.977 -2.445 0.292 1 8.45 541 VAL A CA 1
ATOM 1515 C C . VAL A 1 190 ? 5.478 -2.427 0.119 1 8.47 541 VAL A C 1
ATOM 1516 O O . VAL A 1 190 ? 6.189 -3.201 0.773 1 7.97 541 VAL A O 1
ATOM 1520 N N . TRP A 1 191 ? 5.997 -1.451 -0.678 1 8.97 542 TRP A N 1
ATOM 1521 C CA . TRP A 1 191 ? 7.478 -1.38 -0.821 1 8.82 542 TRP A CA 1
ATOM 1522 C C . TRP A 1 191 ? 8.093 -1.099 0.54 1 8.73 542 TRP A C 1
ATOM 1523 O O . TRP A 1 191 ? 9.069 -1.743 0.966 1 8.96 542 TRP A O 1
ATOM 1534 N N A SER A 1 192 ? 7.497 -0.123 1.275 0.5 9.02 543 SER A N 1
ATOM 1535 N N B SER A 1 192 ? 7.503 -0.131 1.271 0.5 9.02 543 SER A N 1
ATOM 1536 C CA A SER A 1 192 ? 8.009 0.205 2.609 0.5 9.21 543 SER A CA 1
ATOM 1537 C CA B SER A 1 192 ? 8.025 0.207 2.597 0.5 9.19 543 SER A CA 1
ATOM 1538 C C A SER A 1 192 ? 7.96 -1.027 3.529 0.5 9.2 543 SER A C 1
ATOM 1539 C C B SER A 1 192 ? 7.95 -1.016 3.543 0.5 9.2 543 SER A C 1
ATOM 1540 O O A SER A 1 192 ? 8.864 -1.251 4.323 0.5 9.54 543 SER A O 1
ATOM 1541 O O B SER A 1 192 ? 8.825 -1.213 4.381 0.5 9.52 543 SER A O 1
ATOM 1546 N N . PHE A 1 193 ? 6.91 -1.842 3.394 1 9.18 544 PHE A N 1
ATOM 1547 C CA . PHE A 1 193 ? 6.766 -3.061 4.206 1 9.88 544 PHE A CA 1
ATOM 1548 C C . PHE A 1 193 ? 7.876 -4.03 3.853 1 9.67 544 PHE A C 1
ATOM 1549 O O . PHE A 1 193 ? 8.445 -4.604 4.797 1 9.7 544 PHE A O 1
ATOM 1557 N N . GLY A 1 194 ? 8.324 -4.128 2.564 1 9.73 545 GLY A N 1
ATOM 1558 C CA . GLY A 1 194 ? 9.466 -5.009 2.269 1 9.7 545 GLY A CA 1
ATOM 1559 C C . GLY A 1 194 ? 10.714 -4.545 3.028 1 9.68 545 GLY A C 1
ATOM 1560 O O . GLY A 1 194 ? 11.485 -5.364 3.55 1 10.1 545 GLY A O 1
ATOM 1561 N N . VAL A 1 195 ? 10.934 -3.21 3.07 1 9.49 546 VAL A N 1
ATOM 1562 C CA . VAL A 1 195 ? 12.092 -2.681 3.819 1 9.88 546 VAL A CA 1
ATOM 1563 C C . VAL A 1 195 ? 11.933 -2.931 5.308 1 9.81 546 VAL A C 1
ATOM 1564 O O . VAL A 1 195 ? 12.876 -3.388 5.98 1 10.19 546 VAL A O 1
ATOM 1568 N N . LEU A 1 196 ? 10.716 -2.748 5.85 1 10.23 547 LEU A N 1
ATOM 1569 C CA . LEU A 1 196 ? 10.458 -3.061 7.277 1 10.51 547 LEU A CA 1
ATOM 1570 C C . LEU A 1 196 ? 10.764 -4.551 7.526 1 10.34 547 LEU A C 1
ATOM 1571 O O . LEU A 1 196 ? 11.444 -4.892 8.501 1 10.56 547 LEU A O 1
ATOM 1576 N N . MET A 1 197 ? 10.313 -5.465 6.633 1 10.91 548 MET A N 1
ATOM 1577 C CA . MET A 1 197 ? 10.651 -6.895 6.79 1 11.57 548 MET A CA 1
ATOM 1578 C C . MET A 1 197 ? 12.177 -7.094 6.836 1 11.47 548 MET A C 1
ATOM 1579 O O . MET A 1 197 ? 12.683 -7.904 7.632 1 11.3 548 MET A O 1
ATOM 1584 N N . TRP A 1 198 ? 12.892 -6.357 6.019 1 11.21 549 TRP A N 1
ATOM 1585 C CA . TRP A 1 198 ? 14.364 -6.433 6.025 1 11.6 549 TRP A CA 1
ATOM 1586 C C . TRP A 1 198 ? 14.94 -5.924 7.38 1 11.23 549 TRP A C 1
ATOM 1587 O O . TRP A 1 198 ? 15.845 -6.537 7.97 1 12.08 549 TRP A O 1
ATOM 1598 N N . GLU A 1 199 ? 14.336 -4.857 7.942 1 11.07 550 GLU A N 1
ATOM 1599 C CA . GLU A 1 199 ? 14.773 -4.346 9.237 1 11.15 550 GLU A CA 1
ATOM 1600 C C . GLU A 1 199 ? 14.527 -5.417 10.302 1 10.73 550 GLU A C 1
ATOM 1601 O O . GLU A 1 199 ? 15.367 -5.625 11.157 1 11.14 550 GLU A O 1
ATOM 1607 N N . VAL A 1 200 ? 13.387 -6.093 10.255 1 10.6 551 VAL A N 1
ATOM 1608 C CA . VAL A 1 200 ? 13.052 -7.107 11.251 1 11.51 551 VAL A CA 1
ATOM 1609 C C . VAL A 1 200 ? 13.996 -8.273 11.135 1 11.25 551 VAL A C 1
ATOM 1610 O O . VAL A 1 200 ? 14.622 -8.649 12.119 1 11.3 551 VAL A O 1
ATOM 1614 N N . PHE A 1 201 ? 14.133 -8.87 9.931 1 11.84 552 PHE A N 1
ATOM 1615 C CA . PHE A 1 201 ? 14.997 -10.042 9.793 1 12.05 552 PHE A CA 1
ATOM 1616 C C . PHE A 1 201 ? 16.488 -9.736 10.005 1 12.45 552 PHE A C 1
ATOM 1617 O O . PHE A 1 201 ? 17.271 -10.676 10.291 1 13.43 552 PHE A O 1
ATOM 1625 N N A SER A 1 202 ? 16.897 -8.479 9.859 0.5 12.39 553 SER A N 1
ATOM 1626 N N B SER A 1 202 ? 16.885 -8.476 9.858 0.5 12.49 553 SER A N 1
ATOM 1627 C CA A SER A 1 202 ? 18.281 -8.112 10.152 0.5 12.75 553 SER A CA 1
ATOM 1628 C CA B SER A 1 202 ? 18.25 -8.047 10.129 0.5 12.91 553 SER A CA 1
ATOM 1629 C C A SER A 1 202 ? 18.466 -7.745 11.639 0.5 13.1 553 SER A C 1
ATOM 1630 C C B SER A 1 202 ? 18.429 -7.632 11.6 0.5 13.27 553 SER A C 1
ATOM 1631 O O A SER A 1 202 ? 19.566 -7.385 12.045 0.5 13.77 553 SER A O 1
ATOM 1632 O O B SER A 1 202 ? 19.458 -7.053 11.948 0.5 13.71 553 SER A O 1
ATOM 1637 N N . GLU A 1 203 ? 17.394 -7.819 12.463 1 13.39 554 GLU A N 1
ATOM 1638 C CA . GLU A 1 203 ? 17.454 -7.472 13.851 1 14.11 554 GLU A CA 1
ATOM 1639 C C . GLU A 1 203 ? 17.851 -6 14.044 1 14.15 554 GLU A C 1
ATOM 1640 O O . GLU A 1 203 ? 18.698 -5.691 14.9 1 14.92 554 GLU A O 1
ATOM 1646 N N . GLY A 1 204 ? 17.21 -5.131 13.27 1 13.68 555 GLY A N 1
ATOM 1647 C CA . GLY A 1 204 ? 17.301 -3.695 13.436 1 15.06 555 GLY A CA 1
ATOM 1648 C C . GLY A 1 204 ? 18.48 -3.019 12.795 1 15.98 555 GLY A C 1
ATOM 1649 O O . GLY A 1 204 ? 18.8 -1.884 13.19 1 17.05 555 GLY A O 1
ATOM 1650 N N . LYS A 1 205 ? 19.1 -3.646 11.778 1 16.94 556 LYS A N 1
ATOM 1651 C CA . LYS A 1 205 ? 20.148 -2.927 11.027 1 18.45 556 LYS A CA 1
ATOM 1652 C C . LYS A 1 205 ? 19.489 -1.777 10.232 1 18.34 556 LYS A C 1
ATOM 1653 O O . LYS A 1 205 ? 18.299 -1.823 9.936 1 17.79 556 LYS A O 1
ATOM 1659 N N A ILE A 1 206 ? 20.263 -0.727 9.914 0.5 18.75 557 ILE A N 1
ATOM 1660 N N B ILE A 1 206 ? 20.301 -0.792 9.853 0.5 18.42 557 ILE A N 1
ATOM 1661 C CA A ILE A 1 206 ? 19.722 0.387 9.133 0.5 18.57 557 ILE A CA 1
ATOM 1662 C CA B ILE A 1 206 ? 19.855 0.35 9.077 0.5 18.16 557 ILE A CA 1
ATOM 1663 C C A ILE A 1 206 ? 19.917 0.096 7.634 0.5 18.57 557 ILE A C 1
ATOM 1664 C C B ILE A 1 206 ? 19.926 -0.009 7.618 0.5 18.28 557 ILE A C 1
ATOM 1665 O O A ILE A 1 206 ? 21.009 -0.274 7.197 0.5 18.9 557 ILE A O 1
ATOM 1666 O O B ILE A 1 206 ? 21.012 -0.377 7.144 0.5 18.5 557 ILE A O 1
ATOM 1675 N N . PRO A 1 207 ? 18.821 0.114 6.861 1 18.19 558 PRO A N 1
ATOM 1676 C CA . PRO A 1 207 ? 18.927 -0.189 5.426 1 18.4 558 PRO A CA 1
ATOM 1677 C C . PRO A 1 207 ? 19.754 0.879 4.72 1 18.29 558 PRO A C 1
ATOM 1678 O O . PRO A 1 207 ? 19.647 2.064 5.045 1 17.64 558 PRO A O 1
ATOM 1682 N N . TYR A 1 208 ? 20.583 0.454 3.762 1 17.91 559 TYR A N 1
ATOM 1683 C CA . TYR A 1 208 ? 21.384 1.332 2.928 1 17.82 559 TYR A CA 1
ATOM 1684 C C . TYR A 1 208 ? 22.254 2.231 3.763 1 19.18 559 TYR A C 1
ATOM 1685 O O . TYR A 1 208 ? 22.313 3.448 3.58 1 19.61 559 TYR A O 1
ATOM 1694 N N . GLU A 1 209 ? 22.933 1.612 4.71 1 22.21 560 GLU A N 1
ATOM 1695 C CA . GLU A 1 209 ? 23.804 2.27 5.657 1 23.87 560 GLU A CA 1
ATOM 1696 C C . GLU A 1 209 ? 24.864 3.07 4.962 1 24.99 560 GLU A C 1
ATOM 1697 O O . GLU A 1 209 ? 25.511 2.579 4.038 1 24.74 560 GLU A O 1
ATOM 1699 N N . ASN A 1 210 ? 25.02 4.305 5.386 1 25.54 561 ASN A N 1
ATOM 1700 C CA . ASN A 1 210 ? 26.016 5.202 4.852 1 28.81 561 ASN A CA 1
ATOM 1701 C C . ASN A 1 210 ? 25.745 5.649 3.405 1 28.23 561 ASN A C 1
ATOM 1702 O O . ASN A 1 210 ? 26.551 6.418 2.898 1 30.31 561 ASN A O 1
ATOM 1707 N N . ARG A 1 211 ? 24.661 5.178 2.731 1 25.82 562 ARG A N 1
ATOM 1708 C CA . ARG A 1 211 ? 24.387 5.649 1.37 1 24.11 562 ARG A CA 1
ATOM 1709 C C . ARG A 1 211 ? 23.652 6.964 1.48 1 21.87 562 ARG A C 1
ATOM 1710 O O . ARG A 1 211 ? 22.727 7.095 2.301 1 21.18 562 ARG A O 1
ATOM 1718 N N . SER A 1 212 ? 24.031 7.945 0.649 1 19.92 563 SER A N 1
ATOM 1719 C CA . SER A 1 212 ? 23.32 9.202 0.633 1 19.18 563 SER A CA 1
ATOM 1720 C C . SER A 1 212 ? 21.926 8.975 0.012 1 18.6 563 SER A C 1
ATOM 1721 O O . SER A 1 212 ? 21.694 7.94 -0.635 1 17.13 563 SER A O 1
ATOM 1724 N N . ASN A 1 213 ? 21.04 9.975 0.097 1 19.24 564 ASN A N 1
ATOM 1725 C CA . ASN A 1 213 ? 19.713 9.839 -0.533 1 18.93 564 ASN A CA 1
ATOM 1726 C C . ASN A 1 213 ? 19.819 9.651 -2.01 1 18.79 564 ASN A C 1
ATOM 1727 O O . ASN A 1 213 ? 19.182 8.748 -2.541 1 18.72 564 ASN A O 1
ATOM 1732 N N . SER A 1 214 ? 20.676 10.464 -2.689 1 18.73 565 SER A N 1
ATOM 1733 C CA . SER A 1 214 ? 20.805 10.323 -4.145 1 18.54 565 SER A CA 1
ATOM 1734 C C . SER A 1 214 ? 21.41 8.964 -4.485 1 17.65 565 SER A C 1
ATOM 1735 O O . SER A 1 214 ? 21.035 8.391 -5.503 1 17.35 565 SER A O 1
ATOM 1738 N N . GLU A 1 215 ? 22.33 8.447 -3.655 1 17.61 566 GLU A N 1
ATOM 1739 C CA . GLU A 1 215 ? 22.934 7.135 -3.93 1 17.21 566 GLU A CA 1
ATOM 1740 C C . GLU A 1 215 ? 21.886 6.022 -3.803 1 16.03 566 GLU A C 1
ATOM 1741 O O . GLU A 1 215 ? 21.915 5.067 -4.582 1 16.41 566 GLU A O 1
ATOM 1747 N N . VAL A 1 216 ? 20.947 6.149 -2.854 1 15.36 567 VAL A N 1
ATOM 1748 C CA . VAL A 1 216 ? 19.871 5.144 -2.731 1 15.22 567 VAL A CA 1
ATOM 1749 C C . VAL A 1 216 ? 19.007 5.181 -3.984 1 14.67 567 VAL A C 1
ATOM 1750 O O . VAL A 1 216 ? 18.659 4.142 -4.522 1 15.69 567 VAL A O 1
ATOM 1754 N N . VAL A 1 217 ? 18.652 6.382 -4.442 1 14.41 568 VAL A N 1
ATOM 1755 C CA . VAL A 1 217 ? 17.848 6.518 -5.658 1 14.87 568 VAL A CA 1
ATOM 1756 C C . VAL A 1 217 ? 18.559 5.912 -6.859 1 15.45 568 VAL A C 1
ATOM 1757 O O . VAL A 1 217 ? 17.943 5.167 -7.636 1 15.45 568 VAL A O 1
ATOM 1761 N N . GLU A 1 218 ? 19.854 6.212 -7.014 1 16.89 569 GLU A N 1
ATOM 1762 C CA . GLU A 1 218 ? 20.617 5.668 -8.136 1 18.51 569 GLU A CA 1
ATOM 1763 C C . GLU A 1 218 ? 20.732 4.146 -8.062 1 19.12 569 GLU A C 1
ATOM 1764 O O . GLU A 1 218 ? 20.651 3.455 -9.089 1 19.38 569 GLU A O 1
ATOM 1770 N N . ASP A 1 219 ? 20.916 3.625 -6.851 1 17.95 570 ASP A N 1
ATOM 1771 C CA . ASP A 1 219 ? 21.093 2.186 -6.664 1 18.98 570 ASP A CA 1
ATOM 1772 C C . ASP A 1 219 ? 19.789 1.475 -6.979 1 17.66 570 ASP A C 1
ATOM 1773 O O . ASP A 1 219 ? 19.777 0.529 -7.769 1 16.41 570 ASP A O 1
ATOM 1778 N N . ILE A 1 220 ? 18.663 1.956 -6.404 1 17 571 ILE A N 1
ATOM 1779 C CA . ILE A 1 220 ? 17.374 1.287 -6.644 1 16.5 571 ILE A CA 1
ATOM 1780 C C . ILE A 1 220 ? 17.006 1.342 -8.127 1 16.51 571 ILE A C 1
ATOM 1781 O O . ILE A 1 220 ? 16.468 0.382 -8.686 1 16.03 571 ILE A O 1
ATOM 1786 N N . SER A 1 221 ? 17.246 2.51 -8.743 1 17.19 572 SER A N 1
ATOM 1787 C CA . SER A 1 221 ? 16.934 2.717 -10.167 1 18.57 572 SER A CA 1
ATOM 1788 C C . SER A 1 221 ? 17.746 1.807 -11.096 1 19.54 572 SER A C 1
ATOM 1789 O O . SER A 1 221 ? 17.329 1.561 -12.238 1 22.62 572 SER A O 1
ATOM 1792 N N A THR A 1 222 ? 18.927 1.38 -10.637 0.5 19.7 573 THR A N 1
ATOM 1793 N N B THR A 1 222 ? 18.916 1.359 -10.671 0.5 19.19 573 THR A N 1
ATOM 1794 C CA A THR A 1 222 ? 19.838 0.489 -11.339 0.5 19.93 573 THR A CA 1
ATOM 1795 C CA B THR A 1 222 ? 19.725 0.463 -11.495 0.5 19.11 573 THR A CA 1
ATOM 1796 C C A THR A 1 222 ? 19.668 -0.992 -10.888 0.5 19.49 573 THR A C 1
ATOM 1797 C C B THR A 1 222 ? 19.424 -1.034 -11.197 0.5 19.28 573 THR A C 1
ATOM 1798 O O A THR A 1 222 ? 20.533 -1.818 -11.145 0.5 19.73 573 THR A O 1
ATOM 1799 O O B THR A 1 222 ? 19.891 -1.912 -11.922 0.5 19.63 573 THR A O 1
ATOM 1806 N N . GLY A 1 223 ? 18.557 -1.307 -10.223 1 18.9 574 GLY A N 1
ATOM 1807 C CA . GLY A 1 223 ? 18.202 -2.67 -9.868 1 18.67 574 GLY A CA 1
ATOM 1808 C C . GLY A 1 223 ? 18.734 -3.229 -8.572 1 18.45 574 GLY A C 1
ATOM 1809 O O . GLY A 1 223 ? 18.386 -4.379 -8.245 1 20.55 574 GLY A O 1
ATOM 1810 N N A PHE A 1 224 ? 19.589 -2.46 -7.822 0.5 17.46 575 PHE A N 1
ATOM 1811 N N B PHE A 1 224 ? 19.59 -2.502 -7.865 0.5 18.04 575 PHE A N 1
ATOM 1812 C CA A PHE A 1 224 ? 20.127 -2.897 -6.517 0.5 16.38 575 PHE A CA 1
ATOM 1813 C CA B PHE A 1 224 ? 20.166 -3.035 -6.642 0.5 17.37 575 PHE A CA 1
ATOM 1814 C C A PHE A 1 224 ? 18.963 -3.169 -5.578 0.5 15.78 575 PHE A C 1
ATOM 1815 C C B PHE A 1 224 ? 19.101 -3.094 -5.511 0.5 16.63 575 PHE A C 1
ATOM 1816 O O A PHE A 1 224 ? 17.977 -2.444 -5.631 0.5 15.25 575 PHE A O 1
ATOM 1817 O O B PHE A 1 224 ? 18.232 -2.236 -5.455 0.5 16.46 575 PHE A O 1
ATOM 1832 N N . ARG A 1 225 ? 19.085 -4.186 -4.736 1 14.9 576 ARG A N 1
ATOM 1833 C CA . ARG A 1 225 ? 18.106 -4.394 -3.674 1 14.5 576 ARG A CA 1
ATOM 1834 C C . ARG A 1 225 ? 18.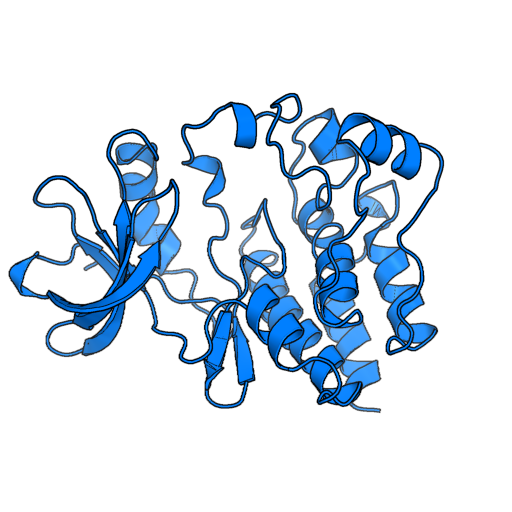864 -4.751 -2.4 1 14.37 576 ARG A C 1
ATOM 1835 O O . ARG A 1 225 ? 19.991 -5.278 -2.469 1 16.02 576 ARG A O 1
ATOM 1843 N N . LEU A 1 226 ? 18.211 -4.574 -1.252 1 13.04 577 LEU A N 1
ATOM 1844 C CA . LEU A 1 226 ? 18.809 -4.964 0.047 1 12.85 577 LEU A CA 1
ATOM 1845 C C . LEU A 1 226 ? 19.178 -6.455 0.036 1 13.49 577 LEU A C 1
ATOM 1846 O O . LEU A 1 226 ? 18.401 -7.234 -0.48 1 13.27 577 LEU A O 1
ATOM 1851 N N . TYR A 1 227 ? 20.367 -6.819 0.579 1 15.07 578 TYR A N 1
ATOM 1852 C CA . TYR A 1 227 ? 20.838 -8.205 0.644 1 16.44 578 TYR A CA 1
ATOM 1853 C C . TYR A 1 227 ? 19.944 -9.076 1.562 1 15.8 578 TYR A C 1
ATOM 1854 O O . TYR A 1 227 ? 19.235 -8.557 2.449 1 16.47 578 TYR A O 1
ATOM 1863 N N . LYS A 1 228 ? 19.97 -10.392 1.352 1 15.06 579 LYS A N 1
ATOM 1864 C CA . LYS A 1 228 ? 19.127 -11.264 2.208 1 15.13 579 LYS A CA 1
ATOM 1865 C C . LYS A 1 228 ? 19.705 -11.308 3.593 1 14.69 579 LYS A C 1
ATOM 1866 O O . LYS A 1 228 ? 20.819 -11.829 3.735 1 15.25 579 LYS A O 1
ATOM 1872 N N . PRO A 1 229 ? 18.915 -11.013 4.634 1 14.92 580 PRO A N 1
ATOM 1873 C CA . PRO A 1 229 ? 19.434 -11.19 5.996 1 14.79 580 PRO A CA 1
ATOM 1874 C C . PRO A 1 229 ? 19.662 -12.672 6.26 1 15.05 580 PRO A C 1
ATOM 1875 O O . PRO A 1 229 ? 18.903 -13.515 5.77 1 14.35 580 PRO A O 1
ATOM 1879 N N . ARG A 1 230 ? 20.591 -12.97 7.143 1 15.43 581 ARG A N 1
ATOM 1880 C CA . ARG A 1 230 ? 20.884 -14.353 7.498 1 16.3 581 ARG A CA 1
ATOM 1881 C C . ARG A 1 230 ? 19.65 -15.081 8.053 1 15.66 581 ARG A C 1
ATOM 1882 O O . ARG A 1 230 ? 19.44 -16.251 7.742 1 16.51 581 ARG A O 1
ATOM 1890 N N . LEU A 1 231 ? 18.818 -14.401 8.854 1 15.5 582 LEU A N 1
ATOM 1891 C CA . LEU A 1 231 ? 17.661 -15.074 9.486 1 15.7 582 LEU A CA 1
ATOM 1892 C C . LEU A 1 231 ? 16.431 -15.189 8.587 1 15.98 582 LEU A C 1
ATOM 1893 O O . LEU A 1 231 ? 15.431 -15.806 8.995 1 16.83 582 LEU A O 1
ATOM 1898 N N . ALA A 1 232 ? 16.462 -14.542 7.391 1 15.66 583 ALA A N 1
ATOM 1899 C CA . ALA A 1 232 ? 15.335 -14.672 6.494 1 15.04 583 ALA A CA 1
ATOM 1900 C C . ALA A 1 232 ? 15.575 -15.892 5.616 1 15.11 583 ALA A C 1
ATOM 1901 O O . ALA A 1 232 ? 16.667 -16.018 5.009 1 15.15 583 ALA A O 1
ATOM 1903 N N . SER A 1 233 ? 14.564 -16.755 5.483 1 15.48 584 SER A N 1
ATOM 1904 C CA . SER A 1 233 ? 14.681 -17.891 4.576 1 15.93 584 SER A CA 1
ATOM 1905 C C . SER A 1 233 ? 14.65 -17.384 3.124 1 15.86 584 SER A C 1
ATOM 1906 O O . SER A 1 233 ? 14.231 -16.253 2.864 1 14.86 584 SER A O 1
ATOM 1909 N N . THR A 1 234 ? 15.061 -18.228 2.173 1 16.73 585 THR A N 1
ATOM 1910 C CA . THR A 1 234 ? 14.978 -17.903 0.753 1 17.61 585 THR A CA 1
ATOM 1911 C C . THR A 1 234 ? 13.532 -17.546 0.371 1 17.12 585 THR A C 1
ATOM 1912 O O . THR A 1 234 ? 13.303 -16.621 -0.426 1 16 585 THR A O 1
ATOM 1916 N N . HIS A 1 235 ? 12.56 -18.234 1.001 1 17.5 586 HIS A N 1
ATOM 1917 C CA . HIS A 1 235 ? 11.179 -17.973 0.655 1 17.31 586 HIS A CA 1
ATOM 1918 C C . HIS A 1 235 ? 10.73 -16.609 1.207 1 16.23 586 HIS A C 1
ATOM 1919 O O . HIS A 1 235 ? 10.059 -15.862 0.501 1 16 586 HIS A O 1
ATOM 1926 N N . VAL A 1 236 ? 11.156 -16.261 2.426 1 14.52 587 VAL A N 1
ATOM 1927 C CA . VAL A 1 236 ? 10.797 -14.951 2.994 1 14.56 587 VAL A CA 1
ATOM 1928 C C . VAL A 1 236 ? 11.486 -13.846 2.181 1 13.63 587 VAL A C 1
ATOM 1929 O O . VAL A 1 236 ? 10.843 -12.862 1.834 1 14.91 587 VAL A O 1
ATOM 1933 N N . TYR A 1 237 ? 12.733 -14.065 1.745 1 13.07 588 TYR A N 1
ATOM 1934 C CA . TYR A 1 237 ? 13.424 -13.074 0.917 1 13.41 588 TYR A CA 1
ATOM 1935 C C . TYR A 1 237 ? 12.772 -12.934 -0.446 1 13.74 588 TYR A C 1
ATOM 1936 O O . TYR A 1 237 ? 12.72 -11.829 -0.988 1 14.19 588 TYR A O 1
ATOM 1945 N N . GLN A 1 238 ? 12.189 -14.019 -0.987 1 14.08 589 GLN A N 1
ATOM 1946 C CA . GLN A 1 238 ? 11.449 -13.93 -2.239 1 14.71 589 GLN A CA 1
ATOM 1947 C C . GLN A 1 238 ? 10.28 -12.955 -2.065 1 14.39 589 GLN A C 1
ATOM 1948 O O . GLN A 1 238 ? 10.082 -12.086 -2.925 1 14.88 589 GLN A O 1
ATOM 1954 N N . ILE A 1 239 ? 9.543 -13.05 -0.936 1 14.41 590 ILE A N 1
ATOM 1955 C CA . ILE A 1 239 ? 8.415 -12.148 -0.715 1 14.85 590 ILE A CA 1
ATOM 1956 C C . ILE A 1 239 ? 8.891 -10.721 -0.564 1 14.16 590 ILE A C 1
ATOM 1957 O O . ILE A 1 239 ? 8.279 -9.806 -1.107 1 14.05 590 ILE A O 1
ATOM 1962 N N . MET A 1 240 ? 10 -10.485 0.168 1 14.71 591 MET A N 1
ATOM 1963 C CA . MET A 1 240 ? 10.573 -9.137 0.281 1 15.07 591 MET A CA 1
ATOM 1964 C C . MET A 1 240 ? 10.867 -8.551 -1.113 1 14.14 591 MET A C 1
ATOM 1965 O O . MET A 1 240 ? 10.507 -7.405 -1.395 1 14.52 591 MET A O 1
ATOM 1970 N N . ASN A 1 241 ? 11.464 -9.366 -2.023 1 13.9 592 ASN A N 1
ATOM 1971 C CA . ASN A 1 241 ? 11.743 -8.863 -3.364 1 13.97 592 ASN A CA 1
ATOM 1972 C C . ASN A 1 241 ? 10.467 -8.561 -4.145 1 13.29 592 ASN A C 1
ATOM 1973 O O . ASN A 1 241 ? 10.496 -7.66 -4.964 1 12.34 592 ASN A O 1
ATOM 1978 N N . HIS A 1 242 ? 9.352 -9.295 -3.894 1 12.28 593 HIS A N 1
ATOM 1979 C CA . HIS A 1 242 ? 8.089 -8.968 -4.585 1 12.26 593 HIS A CA 1
ATOM 1980 C C . HIS A 1 242 ? 7.597 -7.572 -4.131 1 11.6 593 HIS A C 1
ATOM 1981 O O . HIS A 1 242 ? 7.025 -6.826 -4.93 1 12.61 593 HIS A O 1
ATOM 1988 N N . CYS A 1 243 ? 7.877 -7.204 -2.857 1 11.02 594 CYS A N 1
ATOM 1989 C CA . CYS A 1 243 ? 7.52 -5.844 -2.369 1 10.48 594 CYS A CA 1
ATOM 1990 C C . CYS A 1 243 ? 8.316 -4.764 -3.094 1 10.41 594 CYS A C 1
ATOM 1991 O O . CYS A 1 243 ? 7.845 -3.633 -3.212 1 10.4 594 CYS A O 1
ATOM 1994 N N . TRP A 1 244 ? 9.511 -5.106 -3.583 1 10.88 595 TRP A N 1
ATOM 1995 C CA . TRP A 1 244 ? 10.376 -4.148 -4.227 1 11.82 595 TRP A CA 1
ATOM 1996 C C . TRP A 1 244 ? 10.356 -4.184 -5.739 1 12.07 595 TRP A C 1
ATOM 1997 O O . TRP A 1 244 ? 11.342 -3.806 -6.391 1 12.78 595 TRP A O 1
ATOM 2008 N N . ARG A 1 245 ? 9.259 -4.63 -6.314 1 12.98 596 ARG A N 1
ATOM 2009 C CA . ARG A 1 245 ? 9.14 -4.568 -7.771 1 13.3 596 ARG A CA 1
ATOM 2010 C C . ARG A 1 245 ? 9.049 -3.118 -8.2 1 14 596 ARG A C 1
ATOM 2011 O O . ARG A 1 245 ? 8.38 -2.306 -7.546 1 13.09 596 ARG A O 1
ATOM 2019 N N . GLU A 1 246 ? 9.743 -2.793 -9.285 1 15.21 597 GLU A N 1
ATOM 2020 C CA . GLU A 1 246 ? 9.689 -1.413 -9.778 1 16.19 597 GLU A CA 1
ATOM 2021 C C . GLU A 1 246 ? 8.279 -0.888 -10.054 1 16.13 597 GLU A C 1
ATOM 2022 O O . GLU A 1 246 ? 7.964 0.214 -9.586 1 14.82 597 GLU A O 1
ATOM 2028 N N . ARG A 1 247 ? 7.41 -1.705 -10.696 1 16.14 598 ARG A N 1
ATOM 2029 C CA . ARG A 1 247 ? 6.052 -1.256 -10.986 1 15.96 598 ARG A CA 1
ATOM 2030 C C . ARG A 1 247 ? 5.121 -1.544 -9.805 1 14.79 598 ARG A C 1
ATOM 2031 O O . ARG A 1 247 ? 5.016 -2.703 -9.393 1 13.65 598 ARG A O 1
ATOM 2039 N N . PRO A 1 248 ? 4.343 -0.555 -9.311 1 14.45 599 PRO A N 1
ATOM 2040 C CA . PRO A 1 248 ? 3.436 -0.85 -8.174 1 14.43 599 PRO A CA 1
ATOM 2041 C C . PRO A 1 248 ? 2.47 -1.975 -8.487 1 14.65 599 PRO A C 1
ATOM 2042 O O . PRO A 1 248 ? 2.04 -2.705 -7.612 1 14.07 599 PRO A O 1
ATOM 2046 N N . GLU A 1 249 ? 1.985 -2.002 -9.754 1 15.97 600 GLU A N 1
ATOM 2047 C CA . GLU A 1 249 ? 1.014 -3.007 -10.171 1 17.89 600 GLU A CA 1
ATOM 2048 C C . GLU A 1 249 ? 1.51 -4.446 -9.984 1 18.07 600 GLU A C 1
ATOM 2049 O O . GLU A 1 249 ? 0.693 -5.365 -9.836 1 19.3 600 GLU A O 1
ATOM 2055 N N . ASP A 1 250 ? 2.836 -4.65 -10 1 16.63 601 ASP A N 1
ATOM 2056 C CA . ASP A 1 250 ? 3.413 -6.002 -9.854 1 15.72 601 ASP A CA 1
ATOM 2057 C C . ASP A 1 250 ? 3.663 -6.39 -8.383 1 14.63 601 ASP A C 1
ATOM 2058 O O . ASP A 1 250 ? 3.977 -7.553 -8.092 1 15.41 601 ASP A O 1
ATOM 2063 N N . ARG A 1 251 ? 3.541 -5.413 -7.457 1 13.39 602 ARG A N 1
ATOM 2064 C CA . ARG A 1 251 ? 3.734 -5.723 -6.046 1 12.12 602 ARG A CA 1
ATOM 2065 C C . ARG A 1 251 ? 2.463 -6.351 -5.552 1 12.25 602 ARG A C 1
ATOM 2066 O O . ARG A 1 251 ? 1.37 -5.987 -6.016 1 13.4 602 ARG A O 1
ATOM 2074 N N . PRO A 1 252 ? 2.588 -7.275 -4.585 1 11.71 603 PRO A N 1
ATOM 2075 C CA . PRO A 1 252 ? 1.382 -7.865 -4.011 1 11.88 603 PRO A CA 1
AT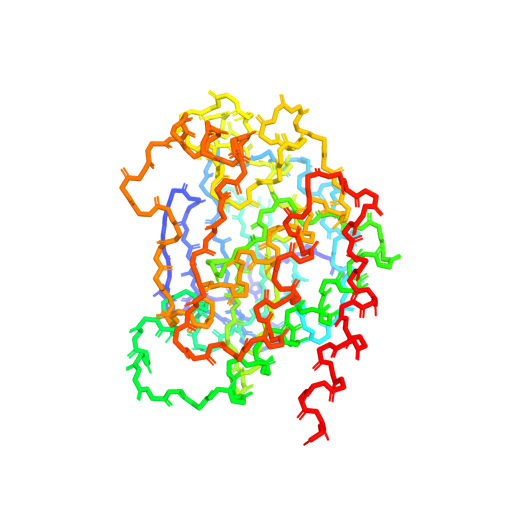OM 2076 C C . PRO A 1 252 ? 0.635 -6.867 -3.153 1 11.78 603 PRO A C 1
ATOM 2077 O O . PRO A 1 252 ? 1.269 -6.051 -2.483 1 13.24 603 PRO A O 1
ATOM 2081 N N . ALA A 1 253 ? -0.674 -6.969 -3.093 1 11.63 604 ALA A N 1
ATOM 2082 C CA . ALA A 1 253 ? -1.451 -6.216 -2.135 1 11.36 604 ALA A CA 1
ATOM 2083 C C . ALA A 1 253 ? -1.158 -6.774 -0.72 1 11.12 604 ALA A C 1
ATOM 2084 O O . ALA A 1 253 ? -0.754 -7.936 -0.558 1 10.96 604 ALA A O 1
ATOM 2086 N N . PHE A 1 254 ? -1.451 -5.979 0.323 1 10.59 605 PHE A N 1
ATOM 2087 C CA . PHE A 1 254 ? -1.243 -6.494 1.707 1 10.39 605 PHE A CA 1
ATOM 2088 C C . PHE A 1 254 ? -2.144 -7.7 1.961 1 10.67 605 PHE A C 1
ATOM 2089 O O . PHE A 1 254 ? -1.732 -8.586 2.671 1 11.33 605 PHE A O 1
ATOM 2097 N N . SER A 1 255 ? -3.332 -7.755 1.301 1 11.25 606 SER A N 1
ATOM 2098 C CA . SER A 1 255 ? -4.211 -8.924 1.502 1 12.15 606 SER A CA 1
ATOM 2099 C C . SER A 1 255 ? -3.581 -10.199 0.972 1 11.96 606 SER A C 1
ATOM 2100 O O . SER A 1 255 ? -3.732 -11.284 1.582 1 13.41 606 SER A O 1
ATOM 2103 N N . ARG A 1 256 ? -2.802 -10.068 -0.114 1 11.74 607 ARG A N 1
ATOM 2104 C CA . ARG A 1 256 ? -2.093 -11.212 -0.704 1 12.08 607 ARG A CA 1
ATOM 2105 C C . ARG A 1 256 ? -0.906 -11.565 0.118 1 11.87 607 ARG A C 1
ATOM 2106 O O . ARG A 1 256 ? -0.695 -12.739 0.435 1 12.75 607 ARG A O 1
ATOM 2114 N N . LEU A 1 257 ? -0.11 -10.538 0.537 1 11.68 608 LEU A N 1
ATOM 2115 C CA . LEU A 1 257 ? 1.027 -10.812 1.436 1 11.87 608 LEU A CA 1
ATOM 2116 C C . LEU A 1 257 ? 0.598 -11.482 2.706 1 11.78 608 LEU A C 1
ATOM 2117 O O . LEU A 1 257 ? 1.304 -12.362 3.204 1 12.73 608 LEU A O 1
ATOM 2122 N N . LEU A 1 258 ? -0.545 -11.08 3.258 1 12.1 609 LEU A N 1
ATOM 2123 C CA . LEU A 1 258 ? -0.994 -11.63 4.553 1 12.85 609 LEU A CA 1
ATOM 2124 C C . LEU A 1 258 ? -1.259 -13.137 4.402 1 12.89 609 LEU A C 1
ATOM 2125 O O . LEU A 1 258 ? -0.812 -13.947 5.233 1 14.67 609 LEU A O 1
ATOM 2130 N N . ARG A 1 259 ? -1.862 -13.538 3.264 1 13 610 ARG A N 1
ATOM 2131 C CA . ARG A 1 259 ? -2.122 -14.976 3.072 1 13.6 610 ARG A CA 1
ATOM 2132 C C . ARG A 1 259 ? -0.823 -15.696 2.849 1 13.04 610 ARG A C 1
ATOM 2133 O O . ARG A 1 259 ? -0.683 -16.855 3.301 1 13.44 610 ARG A O 1
ATOM 2141 N N . GLN A 1 260 ? 0.111 -15.081 2.064 1 12.51 611 GLN A N 1
ATOM 2142 C CA . GLN A 1 260 ? 1.361 -15.786 1.766 1 13.03 611 GLN A CA 1
ATOM 2143 C C . GLN A 1 260 ? 2.208 -15.935 2.993 1 12.72 611 GLN A C 1
ATOM 2144 O O . GLN A 1 260 ? 2.806 -17.01 3.197 1 13.26 611 GLN A O 1
ATOM 2150 N N . LEU A 1 261 ? 2.35 -14.863 3.789 1 12.13 612 LEU A N 1
ATOM 2151 C CA . LEU A 1 261 ? 3.195 -14.947 4.965 1 12.79 612 LEU A CA 1
ATOM 2152 C C . LEU A 1 261 ? 2.553 -15.889 6.005 1 12.75 612 LEU A C 1
ATOM 2153 O O . LEU A 1 261 ? 3.294 -16.545 6.75 1 13.51 612 LEU A O 1
ATOM 2158 N N . ALA A 1 262 ? 1.213 -15.883 6.132 1 13.21 613 ALA A N 1
ATOM 2159 C CA . ALA A 1 262 ? 0.564 -16.769 7.116 1 13.71 613 ALA A CA 1
ATOM 2160 C C . ALA A 1 262 ? 0.771 -18.202 6.719 1 14.22 613 ALA A C 1
ATOM 2161 O O . ALA A 1 262 ? 0.986 -19.06 7.601 1 14.64 613 ALA A O 1
ATOM 2163 N N . GLU A 1 263 ? 0.733 -18.501 5.392 1 14.82 614 GLU A N 1
ATOM 2164 C CA . GLU A 1 263 ? 0.992 -19.889 4.994 1 16 614 GLU A CA 1
ATOM 2165 C C . GLU A 1 263 ? 2.404 -20.305 5.381 1 16.03 614 GLU A C 1
ATOM 2166 O O . GLU A 1 263 ? 2.615 -21.432 5.834 1 16.09 614 GLU A O 1
ATOM 2172 N N . ILE A 1 264 ? 3.384 -19.405 5.263 1 17.26 615 ILE A N 1
ATOM 2173 C CA . ILE A 1 264 ? 4.754 -19.756 5.641 1 18.98 615 ILE A CA 1
ATOM 2174 C C . ILE A 1 264 ? 4.834 -19.987 7.146 1 19.67 615 ILE A C 1
ATOM 2175 O O . ILE A 1 264 ? 5.454 -20.965 7.588 1 20.12 615 ILE A O 1
ATOM 2180 N N . ALA A 1 265 ? 4.255 -19.06 7.935 1 19.44 616 ALA A N 1
ATOM 2181 C CA . ALA A 1 265 ? 4.33 -19.165 9.393 1 20.85 616 ALA A CA 1
ATOM 2182 C C . ALA A 1 265 ? 3.649 -20.388 9.964 1 22.35 616 ALA A C 1
ATOM 2183 O O . ALA A 1 265 ? 4.112 -20.928 10.971 1 24.01 616 ALA A O 1
ATOM 2185 N N . GLU A 1 266 ? 2.518 -20.773 9.381 1 22.67 617 GLU A N 1
ATOM 2186 C CA . GLU A 1 266 ? 1.702 -21.86 9.914 1 23.89 617 GLU A CA 1
ATOM 2187 C C . GLU A 1 266 ? 2.071 -23.237 9.377 1 25.4 617 GLU A C 1
ATOM 2188 O O . GLU A 1 266 ? 1.47 -24.224 9.825 1 25.89 617 GLU A O 1
ATOM 2194 N N . SER A 1 267 ? 3.059 -23.324 8.467 1 26.88 618 SER A N 1
ATOM 2195 C CA . SER A 1 267 ? 3.496 -24.598 7.901 1 30.24 618 SER A CA 1
ATOM 2196 C C . SER A 1 267 ? 4.656 -25.199 8.689 1 31.62 618 SER A C 1
ATOM 2197 O O . SER A 1 267 ? 4.71 -25.054 9.914 1 37.35 618 SER A O 1
#

Solvent-accessible surface area: 12910 Å² total; per-residue (Å²): 199,42,45,5,71,56,105,53,15,75,98,93,105,92,81,24,77,37,162,66,5,70,25,31,29,0,113,35,102,139,125,106,81,0,13,0,40,23,4,119,154,46,27,18,28,46,136,68,1,34,139,58,0,93,112,19,34,161,28,64,40,90,34,2,6,33,15,67,0,0,12,55,131,69,90,74,8,12,2,0,34,32,51,15,101,84,28,32,0,6,77,28,0,89,103,73,107,64,142,22,52,44,145,47,0,14,27,4,0,28,24,0,0,58,0,2,17,63,0,33,149,46,111,35,54,1,67,11,0,0,0,83,21,0,44,0,2,129,146,56,32,0,31,0,13,46,21,2,28,21,114,4,52,93,54,94,74,55,36,44,30,125,6,109,114,8,19,6,35,29,9,0,20,24,6,19,56,164,48,144,30,26,23,50,4,2,0,2,7,0,0,0,0,0,5,4,0,4,1,8,3,86,96,0,14,57,154,99,52,56,66,59,1,47,105,29,4,69,121,54,100,48,5,126,78,3,192,40,2,59,109,96,5,49,91,3,0,46,35,0,2,97,102,129,35,120,67,4,9,29,0,54,122,0,49,146,45,0,24,134,37,47,145,130

Nearest PDB structures (foldseek):
  3t9t-assembly1_A  TM=9.959E-01  e=1.088E-50  Homo sapiens
  4m14-assembly1_A  TM=9.972E-01  e=6.479E-51  Homo sapiens
  8fln-assembly1_A  TM=9.859E-01  e=6.096E-38  Homo sapiens
  6aua-assembly1_A  TM=9.792E-01  e=7.244E-37  Homo sapiens
  4xi2-assembly1_A-2  TM=9.767E-01  e=3.846E-37  Mus musculus

B-factor: mean 19.73, std 8.68, range [7.97, 103.78]

Secondary structure (DSSP, 8-state):
--B--GGGEEEEEEEEEETTEEEEEEEETTS-EEEEEEEPTTSB-HHHHHHHHHHHHT---TTBPPEEEEE-SSSSPEEEEE--TT-BHHHHHHHTTT---HHHHHHHHHHHHHHHHHHHHTT---SS-SGGGEEE-GGG-EEE--TTGGGTB--HHHHSTTSTT--GGG--HHHHHH----HHHHHHHHHHHHHHHHTTSPPTTTT--HHHHHHHHHTT--PPPPTTS-HHHHHHHHHHT-SSGGGSPPHHHHHHHHHHHHH-

GO terms:
  GO:0004715 non-membrane spanning protein tyrosine kinase activity (F, IDA)
  GO:0042110 T cell activation (P, TAS)
  GO:0005515 protein binding (F, IPI)
  GO:0004715 non-membrane spanning protein tyrosine kinase activity (F, TAS)
  GO:0006968 cellular defense response (P, TAS)
  GO:0007165 signal transduction (P, TAS)
  GO:0005829 cytosol (C, TAS)
  GO:0005829 cytosol (C, IDA)

InterPro domains:
  IPR000719 Protein kinase domain [PS50011] (363-615)
  IPR000980 SH2 domain [PF00017] (239-323)
  IPR000980 SH2 domain [PS50001] (239-338)
  IPR000980 SH2 domain [SM00252] (237-329)
  IPR001245 Serine-threonine/tyrosine-protein kinase, catalytic domain [PF07714] (363-612)
  IPR001245 Serine-threonine/tyrosine-protein kinase, catalytic domain [PR00109] (435-448)
  IPR001245 Serine-threonine/tyrosine-protein kinase, catalytic domain [PR00109] (472-490)
  IPR001245 Serine-threonine/tyrosine-protein kinase, catalytic domain [PR00109] (520-530)
  IPR001245 Serine-threonine/tyrosine-protein kinase, catalytic domain [PR00109] (539-561)
  IPR001245 Serine-threonine/tyrosine-protein kinase, catalytic domain [PR00109] (583-605)
  IPR001452 SH3 domain [PF00018] (177-223)
  IPR001452 SH3 domain [PS50002] (171-231)
  IPR001452 SH3 domain [SM00326] (174-230)
  IPR001562 Zinc finger, Btk motif [PF00779] (119-147)
  IPR001562 Zinc finger, Btk motif [PS51113] (113-149)
  IPR001562 Zinc finger, Btk motif [SM00107] (113-149)
  IPR001849 Pleckstrin homology domain [PF00169] (7-109)
  IPR001849 Pleckstrin homology domain [PS50003] (4-111)
  IPR001849 Pleckstrin homology domain [SM00233] (5-113)
  IPR008266 Tyrosine-protein kinase, active site [PS00109] (478-490)

Foldseek 3Di:
DAEAEPVQKDFDAWDDQDQQGTWGWIAGHPHGIWIKGFGDPPFWQVVVCVVCVVVVQVLDDPQAWHFRHKHPPDPPIITIIHDAPAFQQLVVLQVCPPPDALLLLLQQLLSALVSLLSCQVVFFFQLQDASRQWGAHDPRRIHGHRRPVLVIGNPCLCNPLVRQNDPLLQFALCCNPPVPTGLLRVLLSSLVRSVCSLQSNDDPPPPQGSVRSNVCLVVPHDTDHRPSQDPQNNVLSVLSRDNDSVSRDGSVVVSVVSVVVSVD

Radius of gyration: 18.3 Å; Cα contacts (8 Å, |Δi|>4): 502; chains: 1; bounding box: 42×50×46 Å

Organism: Homo sapiens (NCBI:txid9606)